Protein AF-A0A8E1URB1-F1 (afdb_monomer_lite)

Structure (mmCIF, N/CA/C/O backbone):
data_AF-A0A8E1URB1-F1
#
_entry.id   AF-A0A8E1URB1-F1
#
loop_
_atom_site.group_PDB
_atom_site.id
_atom_site.type_symbol
_atom_site.label_atom_id
_atom_site.label_alt_id
_atom_site.label_comp_id
_atom_site.label_asym_id
_atom_site.label_entity_id
_atom_site.label_seq_id
_atom_site.pdbx_PDB_ins_code
_atom_site.Cartn_x
_atom_site.Cartn_y
_atom_site.Cartn_z
_atom_site.occupancy
_atom_site.B_iso_or_equiv
_atom_site.auth_seq_id
_atom_site.auth_comp_id
_atom_site.auth_asym_id
_atom_site.auth_atom_id
_atom_site.pdbx_PDB_model_num
ATOM 1 N N . MET A 1 1 ? -10.268 -3.376 14.073 1.00 59.19 1 MET A N 1
ATOM 2 C CA . MET A 1 1 ? -10.803 -3.464 15.449 1.00 59.19 1 MET A CA 1
ATOM 3 C C . MET A 1 1 ? -12.271 -3.082 15.397 1.00 59.19 1 MET A C 1
ATOM 5 O O . MET A 1 1 ? -12.576 -1.904 15.247 1.00 59.19 1 MET A O 1
ATOM 9 N N . PHE A 1 2 ? -13.154 -4.082 15.366 1.00 62.75 2 PHE A N 1
ATOM 10 C CA . PHE A 1 2 ? -14.606 -3.867 15.362 1.00 62.75 2 PHE A CA 1
ATOM 11 C C . PHE A 1 2 ? -15.066 -3.374 16.732 1.00 62.75 2 PHE A C 1
ATOM 13 O O . PHE A 1 2 ? -14.560 -3.862 17.745 1.00 62.75 2 PHE A O 1
ATOM 20 N N . HIS A 1 3 ? -16.012 -2.434 16.748 1.00 66.88 3 HIS A N 1
ATOM 21 C CA . HIS A 1 3 ? -16.653 -1.979 17.981 1.00 66.88 3 HIS A CA 1
ATOM 22 C C . HIS A 1 3 ? -17.290 -3.187 18.694 1.00 66.88 3 HIS A C 1
ATOM 24 O O . HIS A 1 3 ? -17.869 -4.053 18.038 1.00 66.88 3 HIS A O 1
ATOM 30 N N . ASP A 1 4 ? -17.107 -3.284 20.011 1.00 74.50 4 ASP A N 1
ATOM 31 C CA . ASP A 1 4 ? -17.634 -4.353 20.880 1.00 74.50 4 ASP A CA 1
ATOM 32 C C . ASP A 1 4 ? -17.184 -5.798 20.576 1.00 74.50 4 ASP A C 1
ATOM 34 O O . ASP A 1 4 ? -17.773 -6.761 21.069 1.00 74.50 4 ASP A O 1
ATOM 38 N N . CYS A 1 5 ? -16.105 -5.997 19.812 1.00 84.12 5 CYS A N 1
ATOM 39 C CA . CYS A 1 5 ? -15.518 -7.328 19.640 1.00 84.12 5 CYS A CA 1
ATOM 40 C C . CYS A 1 5 ? -14.566 -7.672 20.798 1.00 84.12 5 CYS A C 1
ATOM 42 O O . CYS A 1 5 ? -13.477 -7.111 20.887 1.00 84.12 5 CYS A O 1
ATOM 44 N N . SER A 1 6 ? -14.925 -8.660 21.623 1.00 85.62 6 SER A N 1
ATOM 45 C CA . SER A 1 6 ? -14.079 -9.176 22.716 1.00 85.62 6 SER A CA 1
ATOM 46 C C . SER A 1 6 ? -13.176 -10.355 22.325 1.00 85.62 6 SER A C 1
ATOM 48 O O . SER A 1 6 ? -12.324 -10.764 23.112 1.00 85.62 6 SER A O 1
ATOM 50 N N . ASN A 1 7 ? -13.343 -10.913 21.121 1.00 90.62 7 ASN A N 1
ATOM 51 C CA . ASN A 1 7 ? -12.526 -12.030 20.643 1.00 90.62 7 ASN A CA 1
ATOM 52 C C . ASN A 1 7 ? -11.086 -11.593 20.348 1.00 90.62 7 ASN A C 1
ATOM 54 O O . ASN A 1 7 ? -10.858 -10.494 19.838 1.00 90.62 7 ASN A O 1
ATOM 58 N N . GLU A 1 8 ? -10.130 -12.496 20.581 1.00 90.75 8 GLU A N 1
ATOM 59 C CA . GLU A 1 8 ? -8.719 -12.250 20.288 1.00 90.75 8 GLU A CA 1
ATOM 60 C C . GLU A 1 8 ? -8.501 -11.950 18.797 1.00 90.75 8 GLU A C 1
ATOM 62 O O . GLU A 1 8 ? -9.087 -12.576 17.906 1.00 90.75 8 GLU A O 1
ATOM 67 N N . SER A 1 9 ? -7.653 -10.956 18.534 1.00 92.06 9 SER A N 1
ATOM 68 C CA . SER A 1 9 ? -7.245 -10.622 17.173 1.00 92.06 9 SER A CA 1
ATOM 69 C C . SER A 1 9 ? -6.244 -11.642 16.634 1.00 92.06 9 SER A C 1
ATOM 71 O O . SER A 1 9 ? -5.325 -12.073 17.329 1.00 92.06 9 SER A O 1
ATOM 73 N N . ILE A 1 10 ? -6.411 -12.003 15.367 1.00 92.75 10 ILE A N 1
ATOM 74 C CA . ILE A 1 10 ? -5.494 -12.872 14.637 1.00 92.75 10 ILE A CA 1
ATOM 75 C C . ILE A 1 10 ? -4.495 -12.035 13.835 1.00 92.75 10 ILE A C 1
ATOM 77 O O . ILE A 1 10 ? -4.612 -10.813 13.736 1.00 92.75 10 ILE A O 1
ATOM 81 N N . GLY A 1 11 ? -3.509 -12.700 13.236 1.00 92.00 11 GLY A N 1
ATOM 82 C CA . GLY A 1 11 ? -2.678 -12.093 12.204 1.00 92.00 11 GLY A CA 1
ATOM 83 C C . GLY A 1 11 ? -3.443 -11.973 10.885 1.00 92.00 11 GLY A C 1
ATOM 84 O O . GLY A 1 11 ? -3.343 -12.867 10.051 1.00 92.00 11 GLY A O 1
ATOM 85 N N . SER A 1 12 ? -4.189 -10.883 10.716 1.00 92.19 12 SER A N 1
ATOM 86 C CA . SER A 1 12 ? -4.917 -10.557 9.487 1.00 92.19 12 SER A CA 1
ATOM 87 C C . SER A 1 12 ? -3.960 -10.089 8.396 1.00 92.19 12 SER A C 1
ATOM 89 O O . SER A 1 12 ? -3.155 -9.184 8.627 1.00 92.19 12 SER A O 1
ATOM 91 N N . HIS A 1 13 ? -4.072 -10.660 7.199 1.00 93.56 13 HIS A N 1
ATOM 92 C CA . HIS A 1 13 ? -3.302 -10.240 6.029 1.00 93.56 13 HIS A CA 1
ATOM 93 C C . HIS A 1 13 ? -3.995 -9.089 5.308 1.00 93.56 13 HIS A C 1
ATOM 95 O O . HIS A 1 13 ? -5.179 -9.178 5.003 1.00 93.56 13 HIS A O 1
ATOM 101 N N . VAL A 1 14 ? -3.262 -8.024 4.974 1.00 96.19 14 VAL A N 1
ATOM 102 C CA . VAL A 1 14 ? -3.811 -6.935 4.150 1.00 96.19 14 VAL A CA 1
ATOM 103 C C . VAL A 1 14 ? -4.143 -7.416 2.739 1.00 96.19 14 VAL A C 1
ATOM 105 O O . VAL A 1 14 ? -5.267 -7.235 2.273 1.00 96.19 14 VAL A O 1
ATOM 108 N N . PHE A 1 15 ? -3.195 -8.083 2.085 1.00 97.06 15 PHE A N 1
ATOM 109 C CA . PHE A 1 15 ? -3.414 -8.702 0.783 1.00 97.06 15 PHE A CA 1
ATOM 110 C C . PHE A 1 15 ? -3.752 -10.181 0.916 1.00 97.06 15 PHE A C 1
ATOM 112 O O . PHE A 1 15 ? -3.135 -10.897 1.704 1.00 97.06 15 PHE A O 1
ATOM 119 N N . SER A 1 16 ? -4.677 -10.653 0.077 1.00 95.00 16 SER A N 1
ATOM 120 C CA . SER A 1 16 ? -5.036 -12.068 0.016 1.00 95.00 16 SER A CA 1
ATOM 121 C C . SER A 1 16 ? -3.796 -12.940 -0.190 1.00 95.00 16 SER A C 1
ATOM 123 O O . SER A 1 16 ? -3.066 -12.812 -1.180 1.00 95.00 16 SER A O 1
ATOM 125 N N . ARG A 1 17 ? -3.576 -13.889 0.723 1.00 94.12 17 ARG A N 1
ATOM 126 C CA . ARG A 1 17 ? -2.459 -14.832 0.600 1.00 94.12 17 ARG A CA 1
ATOM 127 C C . ARG A 1 17 ? -2.585 -15.707 -0.637 1.00 94.12 17 ARG A C 1
ATOM 129 O O . ARG A 1 17 ? -1.577 -15.975 -1.277 1.00 94.12 17 ARG A O 1
ATOM 136 N N . SER A 1 18 ? -3.789 -16.186 -0.943 1.00 93.75 18 SER A N 1
ATOM 137 C CA . SER A 1 18 ? -4.027 -17.129 -2.038 1.00 93.75 18 SER A CA 1
ATOM 138 C C . SER A 1 18 ? -3.971 -16.458 -3.404 1.00 93.75 18 SER A C 1
ATOM 140 O O . SER A 1 18 ? -3.385 -17.039 -4.314 1.00 93.75 18 SER A O 1
ATOM 142 N N . HIS A 1 19 ? -4.543 -15.258 -3.540 1.00 95.31 19 HIS A N 1
ATOM 143 C CA . HIS A 1 19 ? -4.706 -14.609 -4.846 1.00 95.31 19 HIS A CA 1
ATOM 144 C C . HIS A 1 19 ? -3.665 -13.536 -5.164 1.00 95.31 19 HIS A C 1
ATOM 146 O O . HIS A 1 19 ? -3.527 -13.193 -6.332 1.00 95.31 19 HIS A O 1
ATOM 152 N N . ILE A 1 20 ? -2.954 -12.999 -4.165 1.00 97.12 20 ILE A N 1
ATOM 153 C CA . ILE A 1 20 ? -1.990 -11.906 -4.371 1.00 97.12 20 ILE A CA 1
ATOM 154 C C . ILE A 1 20 ? -0.583 -12.337 -3.953 1.00 97.12 20 ILE A C 1
ATOM 156 O O . ILE A 1 20 ? 0.322 -12.353 -4.779 1.00 97.12 20 ILE A O 1
ATOM 160 N N . LEU A 1 21 ? -0.383 -12.749 -2.695 1.00 97.38 21 LEU A N 1
ATOM 161 C CA . LEU A 1 21 ? 0.977 -12.996 -2.185 1.00 97.38 21 LEU A CA 1
ATOM 162 C C . LEU A 1 21 ? 1.590 -14.310 -2.685 1.00 97.38 21 LEU A C 1
ATOM 164 O O . LEU A 1 21 ? 2.763 -14.346 -3.043 1.00 97.38 21 LEU A O 1
ATOM 168 N N . LYS A 1 22 ? 0.823 -15.407 -2.701 1.00 97.19 22 LYS A N 1
ATOM 169 C CA . LYS A 1 22 ? 1.317 -16.718 -3.148 1.00 97.19 22 LYS A CA 1
ATOM 170 C C . LYS A 1 22 ? 1.746 -16.707 -4.626 1.00 97.19 22 LYS A C 1
ATOM 172 O O . LYS A 1 22 ? 2.836 -17.222 -4.876 1.00 97.19 22 LYS A O 1
ATOM 177 N N . PRO A 1 23 ? 0.980 -16.128 -5.576 1.00 96.88 23 PRO A N 1
ATOM 178 C CA . PRO A 1 23 ? 1.375 -16.067 -6.986 1.00 96.88 23 PRO A CA 1
ATOM 179 C C . PRO A 1 23 ? 2.724 -15.397 -7.257 1.00 96.88 23 PRO A C 1
ATOM 181 O O . PRO A 1 23 ? 3.393 -15.783 -8.207 1.00 96.88 23 PRO A O 1
ATOM 184 N N . ILE A 1 24 ? 3.137 -14.442 -6.420 1.00 97.69 24 ILE A N 1
ATOM 185 C CA . ILE A 1 24 ? 4.412 -13.724 -6.581 1.00 97.69 24 ILE A CA 1
ATOM 186 C C . ILE A 1 24 ? 5.529 -14.235 -5.665 1.00 97.69 24 ILE A C 1
ATOM 188 O O . ILE A 1 24 ? 6.629 -13.685 -5.633 1.00 97.69 24 ILE A O 1
ATOM 192 N N . SER A 1 25 ? 5.255 -15.265 -4.868 1.00 97.94 25 SER A N 1
ATOM 193 C CA . SER A 1 25 ? 6.232 -15.818 -3.933 1.00 97.94 25 SER A CA 1
ATOM 194 C C . SER A 1 25 ? 7.132 -16.855 -4.598 1.00 97.94 25 SER A C 1
ATOM 196 O O . SER A 1 25 ? 6.683 -17.634 -5.438 1.00 97.94 25 SER A O 1
ATOM 198 N N . LYS A 1 26 ? 8.389 -16.926 -4.155 1.00 97.94 26 LYS A N 1
ATOM 199 C CA . LYS A 1 26 ? 9.293 -18.046 -4.450 1.00 97.94 26 LYS A CA 1
ATOM 200 C C . LYS A 1 26 ? 9.496 -18.836 -3.168 1.00 97.94 26 LYS A C 1
ATOM 202 O O . LYS A 1 26 ? 9.811 -18.252 -2.133 1.00 97.94 26 LYS A O 1
ATOM 207 N N . ASP A 1 27 ? 9.230 -20.138 -3.209 1.00 97.25 27 ASP A N 1
ATOM 208 C CA . ASP A 1 27 ? 9.280 -21.016 -2.032 1.00 97.25 27 ASP A CA 1
ATOM 209 C C . ASP A 1 27 ? 8.440 -20.496 -0.848 1.00 97.25 27 ASP A C 1
ATOM 211 O O . ASP A 1 27 ? 8.812 -20.640 0.313 1.00 97.25 27 ASP A O 1
ATOM 215 N N . LEU A 1 28 ? 7.295 -19.861 -1.145 1.00 97.69 28 LEU A N 1
ATOM 216 C CA . LEU A 1 28 ? 6.412 -19.198 -0.172 1.00 97.69 28 LEU A CA 1
ATOM 217 C C . LEU A 1 28 ? 7.065 -18.033 0.593 1.00 97.69 28 LEU A C 1
ATOM 219 O O . LEU A 1 28 ? 6.607 -17.688 1.686 1.00 97.69 28 LEU A O 1
ATOM 223 N N . ASN A 1 29 ? 8.083 -17.395 0.014 1.00 98.19 29 ASN A N 1
ATOM 224 C CA . ASN A 1 29 ? 8.726 -16.195 0.544 1.00 98.19 29 ASN A CA 1
ATOM 225 C C . ASN A 1 29 ? 8.637 -15.016 -0.437 1.00 98.19 29 ASN A C 1
ATOM 227 O O . ASN A 1 29 ? 8.592 -15.204 -1.656 1.00 98.19 29 ASN A O 1
ATOM 231 N N . ILE A 1 30 ? 8.630 -13.801 0.115 1.00 98.31 30 ILE A N 1
ATOM 232 C CA . ILE A 1 30 ? 8.686 -12.524 -0.613 1.00 98.31 30 ILE A CA 1
ATOM 233 C C . ILE A 1 30 ? 9.632 -11.551 0.095 1.00 98.31 30 ILE A C 1
ATOM 235 O O . ILE A 1 30 ? 9.919 -11.723 1.278 1.00 98.31 30 ILE A O 1
ATOM 239 N N . TYR A 1 31 ? 10.100 -10.518 -0.602 1.00 97.81 31 TYR A N 1
ATOM 240 C CA . TYR A 1 31 ? 10.875 -9.446 0.018 1.00 97.81 31 TYR A CA 1
ATOM 241 C C . TYR A 1 31 ? 9.943 -8.353 0.522 1.00 97.81 31 TYR A C 1
ATOM 243 O O . TYR A 1 31 ? 9.378 -7.624 -0.284 1.00 97.81 31 TYR A O 1
ATOM 251 N N . GLN A 1 32 ? 9.802 -8.210 1.837 1.00 96.62 32 GLN A N 1
ATOM 252 C CA . GLN A 1 32 ? 9.024 -7.128 2.441 1.00 96.62 32 GLN A CA 1
ATOM 253 C C . GLN A 1 32 ? 9.945 -6.027 2.964 1.00 96.62 32 GLN A C 1
ATOM 255 O O . GLN A 1 32 ? 10.952 -6.316 3.618 1.00 96.62 32 GLN A O 1
ATOM 260 N N . PHE A 1 33 ? 9.591 -4.772 2.691 1.00 94.56 33 PHE A N 1
ATOM 261 C CA . PHE A 1 33 ? 10.262 -3.617 3.269 1.00 94.56 33 PHE A CA 1
ATOM 262 C C . PHE A 1 33 ? 9.909 -3.521 4.752 1.00 94.56 33 PHE A C 1
ATOM 264 O O . PHE A 1 33 ? 8.742 -3.429 5.121 1.00 94.56 33 PHE A O 1
ATOM 271 N N . ASN A 1 34 ? 10.919 -3.628 5.610 1.00 86.25 34 ASN A N 1
ATOM 272 C CA . ASN A 1 34 ? 10.749 -3.683 7.055 1.00 86.25 34 ASN A CA 1
ATOM 273 C C . ASN A 1 34 ? 11.896 -2.954 7.755 1.00 86.25 34 ASN A C 1
ATOM 275 O O . ASN A 1 34 ? 13.003 -2.832 7.222 1.00 86.25 34 ASN A O 1
ATOM 279 N N . GLN A 1 35 ? 11.653 -2.559 9.004 1.00 76.56 35 GLN A N 1
ATOM 280 C CA . GLN A 1 35 ? 12.725 -2.161 9.907 1.00 76.56 35 GLN A CA 1
ATOM 281 C C . GLN A 1 35 ? 13.627 -3.361 10.228 1.00 76.56 35 GLN A C 1
ATOM 283 O O . GLN A 1 35 ? 13.155 -4.473 10.490 1.00 76.56 35 GLN A O 1
ATOM 288 N N . ARG A 1 36 ? 14.942 -3.142 10.241 1.00 68.75 36 ARG A N 1
ATOM 289 C CA . ARG A 1 36 ? 15.914 -4.119 10.732 1.00 68.75 36 ARG A CA 1
ATOM 290 C C . ARG A 1 36 ? 15.739 -4.301 12.243 1.00 68.75 36 ARG A C 1
ATOM 292 O O . ARG A 1 36 ? 15.522 -3.318 12.951 1.00 68.75 36 ARG A O 1
ATOM 299 N N . PRO A 1 37 ? 15.881 -5.532 12.773 1.00 58.19 37 PRO A N 1
ATOM 300 C CA . PRO A 1 37 ? 15.846 -5.749 14.213 1.00 58.19 37 PRO A CA 1
ATOM 301 C C . PRO A 1 37 ? 16.905 -4.903 14.927 1.00 58.19 37 PRO A C 1
ATOM 303 O O . PRO A 1 37 ? 18.062 -4.868 14.503 1.00 58.19 37 PRO A O 1
ATOM 306 N N . LEU A 1 38 ? 16.518 -4.280 16.046 1.00 56.12 38 LEU A N 1
ATOM 307 C CA . LEU A 1 38 ? 17.357 -3.334 16.795 1.00 56.12 38 LEU A CA 1
ATOM 308 C C . LEU A 1 38 ? 18.718 -3.920 17.222 1.00 56.12 38 LEU A C 1
ATOM 310 O O . LEU A 1 38 ? 19.692 -3.187 17.354 1.00 56.12 38 LEU A O 1
ATOM 314 N N . ILE A 1 39 ? 18.809 -5.246 17.380 1.00 49.88 39 ILE A N 1
ATOM 315 C CA . ILE A 1 39 ? 20.040 -5.965 17.751 1.00 49.88 39 ILE A CA 1
ATOM 316 C C . ILE A 1 39 ? 21.150 -5.861 16.688 1.00 49.88 39 ILE A C 1
ATOM 318 O O . ILE A 1 39 ? 22.321 -6.029 17.013 1.00 49.88 39 ILE A O 1
ATOM 322 N N . PHE A 1 40 ? 20.798 -5.553 15.435 1.00 50.88 40 PHE A N 1
ATOM 323 C CA . PHE A 1 40 ? 21.743 -5.383 14.326 1.00 50.88 40 PHE A CA 1
ATOM 324 C C . PHE A 1 40 ? 22.091 -3.910 14.048 1.00 50.88 40 PHE A C 1
ATOM 326 O O . PHE A 1 40 ? 22.784 -3.621 13.075 1.00 50.88 40 PHE A O 1
ATOM 333 N N . LEU A 1 41 ? 21.636 -2.969 14.888 1.00 54.41 41 LEU A N 1
ATOM 334 C CA . LEU A 1 41 ? 21.908 -1.529 14.740 1.00 54.41 41 LEU A CA 1
ATOM 335 C C . LEU A 1 41 ? 23.283 -1.097 15.277 1.00 54.41 41 LEU A C 1
ATOM 337 O O . LEU A 1 41 ? 23.544 0.099 15.431 1.00 54.41 41 LEU A O 1
ATOM 341 N N . SER A 1 42 ? 24.187 -2.039 15.551 1.00 47.09 42 SER A N 1
ATOM 342 C CA . SER A 1 42 ? 25.562 -1.721 15.927 1.00 47.09 42 SER A CA 1
ATOM 343 C C . SER A 1 42 ? 26.277 -1.065 14.740 1.00 47.09 42 SER A C 1
ATOM 345 O O . SER A 1 42 ? 26.748 -1.746 13.834 1.00 47.09 42 SER A O 1
ATOM 347 N N . ASN A 1 43 ? 26.362 0.265 14.780 1.00 45.09 43 ASN A N 1
ATOM 348 C CA . ASN A 1 43 ? 27.090 1.151 13.868 1.00 45.09 43 ASN A CA 1
ATOM 349 C C . ASN A 1 43 ? 26.431 1.398 12.496 1.00 45.09 43 ASN A C 1
ATOM 351 O O . ASN A 1 43 ? 26.669 0.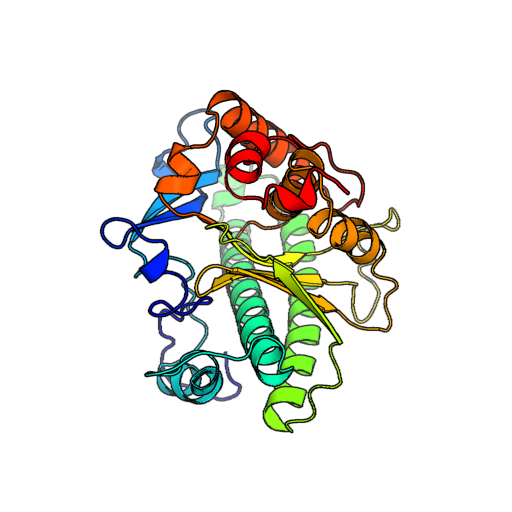690 11.529 1.00 45.09 43 ASN A O 1
ATOM 355 N N . LYS A 1 44 ? 25.698 2.516 12.387 1.00 48.59 44 LYS A N 1
ATOM 356 C CA . LYS A 1 44 ? 25.446 3.294 11.148 1.00 48.59 44 LYS A CA 1
ATOM 357 C C . LYS A 1 44 ? 24.751 2.603 9.956 1.00 48.59 44 LYS A C 1
ATOM 359 O O . LYS A 1 44 ? 24.568 3.268 8.939 1.00 48.59 44 LYS A O 1
ATOM 364 N N . HIS A 1 45 ? 24.331 1.347 10.057 1.00 53.81 45 HIS A N 1
ATOM 365 C CA . HIS A 1 45 ? 23.624 0.652 8.977 1.00 53.81 45 HIS A CA 1
ATOM 366 C C . HIS A 1 45 ? 22.149 1.067 8.849 1.00 53.81 45 HIS A C 1
ATOM 368 O O . HIS A 1 45 ? 21.534 1.543 9.806 1.00 53.81 45 HIS A O 1
ATOM 374 N N . ASP A 1 46 ? 21.605 0.918 7.638 1.00 61.81 46 ASP A N 1
ATOM 375 C CA . ASP A 1 46 ? 20.258 1.352 7.259 1.00 61.81 46 ASP A CA 1
ATOM 376 C C . ASP A 1 46 ? 19.178 0.685 8.120 1.00 61.81 46 ASP A C 1
ATOM 378 O O . ASP A 1 46 ? 19.113 -0.539 8.230 1.00 61.81 46 ASP A O 1
ATOM 382 N N . VAL A 1 47 ? 18.337 1.514 8.748 1.00 72.62 47 VAL A N 1
ATOM 383 C CA . VAL A 1 47 ? 17.282 1.083 9.683 1.00 72.62 47 VAL A CA 1
ATOM 384 C C . VAL A 1 47 ? 16.191 0.296 8.963 1.00 72.62 47 VAL A C 1
ATOM 386 O O . VAL A 1 47 ? 15.558 -0.547 9.582 1.00 72.62 47 VAL A O 1
ATOM 389 N N . PHE A 1 48 ? 16.008 0.515 7.663 1.00 82.94 48 PHE A N 1
ATOM 390 C CA . PHE A 1 48 ? 15.035 -0.187 6.837 1.00 82.94 48 PHE A CA 1
ATOM 391 C C . PHE A 1 48 ? 15.725 -0.924 5.693 1.00 82.94 48 PHE A C 1
ATOM 393 O O . PHE A 1 48 ? 16.724 -0.459 5.146 1.00 82.94 48 PHE A O 1
ATOM 400 N N . CYS A 1 49 ? 15.189 -2.084 5.327 1.00 89.31 49 CYS A N 1
ATOM 401 C CA . CYS A 1 49 ? 15.590 -2.804 4.126 1.00 89.31 49 CYS A CA 1
ATOM 402 C C . CYS A 1 49 ? 14.496 -3.773 3.675 1.00 89.31 49 CYS A C 1
ATOM 404 O O . CYS A 1 49 ? 13.597 -4.129 4.436 1.00 89.31 49 CYS A O 1
ATOM 406 N N . TYR A 1 50 ? 14.629 -4.278 2.453 1.00 93.88 50 TYR A N 1
ATOM 407 C CA . TYR A 1 50 ? 13.884 -5.457 2.033 1.00 93.88 50 TYR A CA 1
ATOM 408 C C . TYR A 1 50 ? 14.455 -6.704 2.704 1.00 93.88 50 TYR A C 1
ATOM 410 O O . TYR A 1 50 ? 15.646 -6.998 2.585 1.00 93.88 50 TYR A O 1
ATOM 418 N N . LYS A 1 51 ? 13.601 -7.443 3.407 1.00 93.31 51 LYS A N 1
ATOM 419 C CA . LYS A 1 51 ? 13.937 -8.716 4.040 1.00 93.31 51 LYS A CA 1
ATOM 420 C C . LYS A 1 51 ? 13.089 -9.823 3.431 1.00 93.31 51 LYS A C 1
ATOM 422 O O . LYS A 1 51 ? 11.882 -9.658 3.273 1.00 93.31 51 LYS A O 1
ATOM 427 N N . LEU A 1 52 ? 13.729 -10.947 3.116 1.00 96.00 52 LEU A N 1
ATOM 428 C CA . LEU A 1 52 ? 13.027 -12.146 2.680 1.00 96.00 52 LEU A CA 1
ATOM 429 C C . LEU A 1 52 ? 12.225 -12.711 3.861 1.00 96.00 52 LEU A C 1
ATOM 431 O O . LEU A 1 52 ? 12.794 -13.063 4.896 1.00 96.00 52 LEU A O 1
ATOM 435 N N . GLU A 1 53 ? 10.909 -12.766 3.705 1.00 95.00 53 GLU A N 1
ATOM 436 C CA . GLU A 1 53 ? 9.961 -13.180 4.733 1.00 95.00 53 GLU A CA 1
ATOM 437 C C . GLU A 1 53 ? 8.975 -14.212 4.171 1.00 95.00 53 GLU A C 1
ATOM 439 O O . GLU A 1 53 ? 8.511 -14.073 3.032 1.00 95.00 53 GLU A O 1
ATOM 444 N N . PRO A 1 54 ? 8.577 -15.219 4.968 1.00 97.25 54 PRO A N 1
ATOM 445 C CA . PRO A 1 54 ? 7.491 -16.110 4.595 1.00 97.25 54 PRO A CA 1
ATOM 446 C C . PRO A 1 54 ? 6.198 -15.325 4.356 1.00 97.25 54 PRO A C 1
ATOM 448 O O . PRO A 1 54 ? 5.819 -14.487 5.175 1.00 97.25 54 PRO A O 1
ATOM 451 N N . ILE A 1 55 ? 5.422 -15.666 3.322 1.00 96.81 55 ILE A N 1
ATOM 452 C CA . ILE A 1 55 ? 4.131 -14.998 3.044 1.00 96.81 55 ILE A CA 1
ATOM 453 C C . ILE A 1 55 ? 3.126 -15.129 4.200 1.00 96.81 55 ILE A C 1
ATOM 455 O O . ILE A 1 55 ? 2.172 -14.367 4.305 1.00 96.81 55 ILE A O 1
ATOM 459 N N . ARG A 1 56 ? 3.328 -16.110 5.089 1.00 95.19 56 ARG A N 1
ATOM 460 C CA . ARG A 1 56 ? 2.542 -16.278 6.320 1.00 95.19 56 ARG A CA 1
ATOM 461 C C . ARG A 1 56 ? 2.873 -15.264 7.417 1.00 95.19 56 ARG A C 1
ATOM 463 O O . ARG A 1 56 ? 2.197 -15.316 8.432 1.00 95.19 56 ARG A O 1
ATOM 470 N N . ASN A 1 57 ? 3.905 -14.441 7.226 1.00 94.00 57 ASN A N 1
ATOM 471 C CA . ASN A 1 57 ? 4.343 -13.356 8.109 1.00 94.00 57 ASN A CA 1
ATOM 472 C C . ASN A 1 57 ? 4.220 -11.984 7.424 1.00 94.00 57 ASN A C 1
ATOM 474 O O . ASN A 1 57 ? 4.168 -10.962 8.102 1.00 94.00 57 ASN A O 1
ATOM 478 N N . ALA A 1 58 ? 4.182 -11.964 6.089 1.00 93.81 58 ALA A N 1
ATOM 479 C CA . ALA A 1 58 ? 4.132 -10.735 5.320 1.00 93.81 58 ALA A CA 1
ATOM 480 C C . ALA A 1 58 ? 2.740 -10.088 5.308 1.00 93.81 58 ALA A C 1
ATOM 482 O O . ALA A 1 58 ? 1.732 -10.789 5.293 1.00 93.81 58 ALA A O 1
ATOM 483 N N . PHE A 1 59 ? 2.683 -8.755 5.263 1.00 92.81 59 PHE A N 1
ATOM 484 C CA . PHE A 1 59 ? 1.440 -7.965 5.261 1.00 92.81 59 PHE A CA 1
ATOM 485 C C . PHE A 1 59 ? 0.480 -8.233 6.441 1.00 92.81 59 PHE A C 1
ATOM 487 O O . PHE A 1 59 ? -0.728 -8.032 6.309 1.00 92.81 59 PHE A O 1
ATOM 494 N N . ILE A 1 60 ? 0.989 -8.668 7.598 1.00 94.12 60 ILE A N 1
ATOM 495 C CA . ILE A 1 60 ? 0.159 -9.031 8.757 1.00 94.12 60 ILE A CA 1
ATOM 496 C C . ILE A 1 60 ? 0.027 -7.904 9.766 1.00 94.12 60 ILE A C 1
ATOM 498 O O . ILE A 1 60 ? 0.988 -7.199 10.067 1.00 94.12 60 ILE A O 1
ATOM 502 N N . PHE A 1 61 ? -1.152 -7.812 10.372 1.00 94.56 61 PHE A N 1
ATOM 503 C CA . PHE A 1 61 ? -1.388 -7.009 11.563 1.00 94.56 61 PHE A CA 1
ATOM 504 C C . PHE A 1 61 ? -2.458 -7.628 12.463 1.00 94.56 61 PHE A C 1
ATOM 506 O O . PHE A 1 61 ? -3.291 -8.416 12.020 1.00 94.56 61 PHE A O 1
ATOM 513 N N . LYS A 1 62 ? -2.450 -7.249 13.744 1.00 93.12 62 LYS A N 1
ATOM 514 C CA . LYS A 1 62 ? -3.416 -7.729 14.740 1.00 93.12 62 LYS A CA 1
ATOM 515 C C . LYS A 1 62 ? -4.624 -6.796 14.815 1.00 93.12 62 LYS A C 1
ATOM 517 O O . LYS A 1 62 ? -4.746 -5.978 15.723 1.00 93.12 62 LYS A O 1
ATOM 522 N N . GLY A 1 63 ? -5.479 -6.871 13.793 1.00 89.62 63 GLY A N 1
ATOM 523 C CA . GLY A 1 63 ? -6.595 -5.937 13.604 1.00 89.62 63 GLY A CA 1
ATOM 524 C C . GLY A 1 63 ? -7.995 -6.511 13.807 1.00 89.62 63 GLY A C 1
ATOM 525 O O . GLY A 1 63 ? -8.888 -5.778 14.252 1.00 89.62 63 GLY A O 1
ATOM 526 N N . PHE A 1 64 ? -8.202 -7.786 13.475 1.00 93.88 64 PHE A N 1
ATOM 527 C CA . PHE A 1 64 ? -9.515 -8.436 13.450 1.00 93.88 64 PHE A CA 1
ATOM 528 C C . PHE A 1 64 ? -9.449 -9.806 14.120 1.00 93.88 64 PHE A C 1
ATOM 530 O O . PHE A 1 64 ? -8.403 -10.447 14.120 1.00 93.88 64 PHE A O 1
ATOM 537 N N . CYS A 1 65 ? -10.558 -10.263 14.703 1.00 94.44 65 CYS A N 1
ATOM 538 C CA . CYS A 1 65 ? -10.693 -11.665 15.090 1.00 94.44 65 CYS A CA 1
ATOM 539 C C . CYS A 1 65 ? -11.054 -12.507 13.860 1.00 94.44 65 CYS A C 1
ATOM 541 O O . CYS A 1 65 ? -11.553 -11.972 12.869 1.00 94.44 65 CYS A O 1
ATOM 543 N N . GLN A 1 66 ? -10.868 -13.826 13.943 1.00 93.81 66 GLN A N 1
ATOM 544 C CA . GLN A 1 66 ? -11.112 -14.739 12.819 1.00 93.81 66 GLN A CA 1
ATOM 545 C C . GLN A 1 66 ? -12.494 -14.560 12.174 1.00 93.81 66 GLN A C 1
ATOM 547 O O . GLN A 1 66 ? -12.603 -14.558 10.953 1.00 93.81 66 GLN A O 1
ATOM 552 N N . LYS A 1 67 ? -13.545 -14.397 12.990 1.00 94.19 67 LYS A N 1
ATOM 553 C CA . LYS A 1 67 ? -14.917 -14.226 12.501 1.00 94.19 67 LYS A CA 1
ATOM 554 C C . LYS A 1 67 ? -15.059 -12.951 11.668 1.00 94.19 67 LYS A C 1
ATOM 556 O O . LYS A 1 67 ? -15.490 -13.021 10.526 1.00 94.19 67 LYS A O 1
ATOM 561 N N . HIS A 1 68 ? -14.675 -11.803 12.227 1.00 93.38 68 HIS A N 1
ATOM 562 C CA . HIS A 1 68 ? -14.815 -10.521 11.535 1.00 93.38 68 HIS A CA 1
ATOM 563 C C . HIS A 1 68 ? -13.928 -10.431 10.296 1.00 93.38 68 HIS A C 1
ATOM 565 O O . HIS A 1 68 ? -14.355 -9.845 9.310 1.00 93.38 68 HIS A O 1
ATOM 571 N N . ASP A 1 69 ? -12.726 -11.011 10.332 1.00 94.69 69 ASP A N 1
ATOM 572 C CA . ASP A 1 69 ? -11.851 -11.046 9.161 1.00 94.69 69 ASP A CA 1
ATOM 573 C C . ASP A 1 69 ? -12.501 -11.842 8.017 1.00 94.69 69 ASP A C 1
ATOM 575 O O . ASP A 1 69 ? -12.718 -11.311 6.927 1.00 94.69 69 ASP A O 1
ATOM 579 N N . ASN A 1 70 ? -12.932 -13.074 8.308 1.00 93.44 70 ASN A N 1
ATOM 580 C CA . ASN A 1 70 ? -13.551 -13.951 7.319 1.00 93.44 70 ASN A CA 1
ATOM 581 C C . ASN A 1 70 ? -14.853 -13.372 6.762 1.00 93.44 70 ASN A C 1
ATOM 583 O O . ASN A 1 70 ? -15.046 -13.366 5.550 1.00 93.44 70 ASN A O 1
ATOM 587 N N . ASP A 1 71 ? -15.753 -12.912 7.633 1.00 94.19 71 ASP A N 1
ATOM 588 C CA . ASP A 1 71 ? -17.090 -12.477 7.228 1.00 94.19 71 ASP A CA 1
ATOM 589 C C . ASP A 1 71 ? -17.027 -11.179 6.414 1.00 94.19 71 ASP A C 1
ATOM 591 O O . ASP A 1 71 ? -17.682 -11.067 5.376 1.00 94.19 71 ASP A O 1
ATOM 595 N N . LEU A 1 72 ? -16.211 -10.212 6.851 1.00 95.25 72 LEU A N 1
ATOM 596 C CA . LEU A 1 72 ? -16.125 -8.901 6.214 1.00 95.25 72 LEU A CA 1
ATOM 597 C C . LEU A 1 72 ? -15.452 -8.966 4.843 1.00 95.25 72 LEU A C 1
ATOM 599 O O . LEU A 1 72 ? -15.901 -8.324 3.895 1.00 95.25 72 LEU A O 1
ATOM 603 N N . PHE A 1 73 ? -14.360 -9.722 4.738 1.00 96.25 73 PHE A N 1
ATOM 604 C CA . PHE A 1 73 ? -13.509 -9.699 3.552 1.00 96.25 73 PHE A CA 1
ATOM 605 C C . PHE A 1 73 ? -13.757 -10.858 2.589 1.00 96.25 73 PHE A C 1
ATOM 607 O O . PHE A 1 73 ? -13.107 -10.934 1.547 1.00 96.25 73 PHE A O 1
ATOM 614 N N . LYS A 1 74 ? -14.745 -11.714 2.871 1.00 95.56 74 LYS A N 1
ATOM 615 C CA . LYS A 1 74 ? -15.110 -12.874 2.047 1.00 95.56 74 LYS A CA 1
ATOM 616 C C . LYS A 1 74 ? -15.203 -12.574 0.549 1.00 95.56 74 LYS A C 1
ATOM 618 O O . LYS A 1 74 ? -14.808 -13.400 -0.266 1.00 95.56 74 LYS A O 1
ATOM 623 N N . SER A 1 75 ? -15.734 -11.408 0.168 1.00 96.12 75 SER A N 1
ATOM 624 C CA . SER A 1 75 ? -15.910 -11.044 -1.246 1.00 96.12 75 SER A CA 1
ATOM 625 C C . SER A 1 75 ? -14.617 -10.637 -1.955 1.00 96.12 75 SER A C 1
ATOM 627 O O . SER A 1 75 ? -14.575 -10.692 -3.179 1.00 96.12 75 SER A O 1
ATOM 629 N N . ILE A 1 76 ? -13.580 -10.229 -1.216 1.00 96.69 76 ILE A N 1
ATOM 630 C CA . ILE A 1 76 ? -12.245 -9.926 -1.762 1.00 96.69 76 ILE A CA 1
ATOM 631 C C . ILE A 1 76 ? -11.227 -11.047 -1.496 1.00 96.69 76 ILE A C 1
ATOM 633 O O . ILE A 1 76 ? -10.080 -10.966 -1.933 1.00 96.69 76 ILE A O 1
ATOM 637 N N . GLU A 1 77 ? -11.653 -12.113 -0.817 1.00 95.00 77 GLU A N 1
ATOM 638 C CA . GLU A 1 77 ? -10.890 -13.342 -0.588 1.00 95.00 77 GLU A CA 1
ATOM 639 C C . GLU A 1 77 ? -11.727 -14.584 -0.922 1.00 95.00 77 GLU A C 1
ATOM 641 O O . GLU A 1 77 ? -11.958 -15.445 -0.067 1.00 95.00 77 GLU A O 1
ATOM 646 N N . PRO A 1 78 ? -12.234 -14.686 -2.162 1.00 93.75 78 PRO A N 1
ATOM 647 C CA . PRO A 1 78 ? -13.085 -15.800 -2.530 1.00 93.75 78 PRO A CA 1
ATOM 648 C C . PRO A 1 78 ? -12.288 -17.109 -2.493 1.00 93.75 78 PRO A C 1
ATOM 650 O O . PRO A 1 78 ? -11.133 -17.156 -2.889 1.00 93.75 78 PRO A O 1
ATOM 653 N N . HIS A 1 79 ? -12.904 -18.216 -2.074 1.00 90.12 79 HIS A N 1
ATOM 654 C CA . HIS A 1 79 ? -12.232 -19.521 -2.153 1.00 90.12 79 HIS A CA 1
ATOM 655 C C . HIS A 1 79 ? -11.933 -19.941 -3.600 1.00 90.12 79 HIS A C 1
ATOM 657 O O . HIS A 1 79 ? -10.930 -20.603 -3.847 1.00 90.12 79 HIS A O 1
ATOM 663 N N . ASN A 1 80 ? -12.805 -19.555 -4.537 1.00 88.31 80 ASN A N 1
ATOM 664 C CA . ASN A 1 80 ? -12.710 -19.850 -5.963 1.00 88.31 80 ASN A CA 1
ATOM 665 C C . ASN A 1 80 ? -13.115 -18.618 -6.780 1.00 88.31 80 ASN A C 1
ATOM 667 O O . ASN A 1 80 ? -14.010 -17.878 -6.376 1.00 88.31 80 ASN A O 1
ATOM 671 N N . GLY A 1 81 ? -12.531 -18.459 -7.968 1.00 91.19 81 GLY A N 1
ATOM 672 C CA . GLY A 1 81 ? -12.848 -17.365 -8.887 1.00 91.19 81 GLY A CA 1
ATOM 673 C C . GLY A 1 81 ? -11.926 -16.158 -8.731 1.00 91.19 81 GLY A C 1
ATOM 674 O O . GLY A 1 81 ? -10.817 -16.271 -8.208 1.00 91.19 81 GLY A O 1
ATOM 675 N N . PHE A 1 82 ? -12.386 -15.016 -9.237 1.00 94.44 82 PHE A N 1
ATOM 676 C CA . PHE A 1 82 ? -11.657 -13.752 -9.242 1.00 94.44 82 PHE A CA 1
ATOM 677 C C . PHE A 1 82 ? -12.498 -12.640 -8.606 1.00 94.44 82 PHE A C 1
ATOM 679 O O . PHE A 1 82 ? -13.725 -12.701 -8.571 1.00 94.44 82 PHE A O 1
ATOM 686 N N . VAL A 1 83 ? -11.812 -11.623 -8.101 1.00 96.88 83 VAL A N 1
ATOM 687 C CA . VAL A 1 83 ? -12.381 -10.399 -7.548 1.00 96.88 83 VAL A CA 1
ATOM 688 C C . VAL A 1 83 ? -12.427 -9.368 -8.665 1.00 96.88 83 VAL A C 1
ATOM 690 O O . VAL A 1 83 ? -11.412 -9.102 -9.310 1.00 96.88 83 VAL A O 1
ATOM 693 N N . ASP A 1 84 ? -13.594 -8.771 -8.883 1.00 97.00 84 ASP A N 1
ATOM 694 C CA . ASP A 1 84 ? -13.705 -7.594 -9.737 1.00 97.00 84 ASP A CA 1
ATOM 695 C C . ASP A 1 84 ? -13.264 -6.358 -8.939 1.00 97.00 84 ASP A C 1
ATOM 697 O O . ASP A 1 84 ? -13.983 -5.847 -8.073 1.00 97.00 84 ASP A O 1
ATOM 701 N N . TRP A 1 85 ? -12.041 -5.902 -9.210 1.00 97.81 85 TRP A N 1
ATOM 702 C CA . TRP A 1 85 ? -11.440 -4.731 -8.571 1.00 97.81 85 TRP A CA 1
ATOM 703 C C . TRP A 1 85 ? -11.945 -3.398 -9.129 1.00 97.81 85 TRP A C 1
ATOM 705 O O . TRP A 1 85 ? -11.638 -2.358 -8.546 1.00 97.81 85 TRP A O 1
ATOM 715 N N . SER A 1 86 ? -12.744 -3.402 -10.202 1.00 97.12 86 SER A N 1
ATOM 716 C CA . SER A 1 86 ? -13.457 -2.204 -10.662 1.00 97.12 86 SER A CA 1
ATOM 717 C C . SER A 1 86 ? -14.684 -1.892 -9.791 1.00 97.12 86 SER A C 1
ATOM 719 O O . SER A 1 86 ? -15.134 -0.746 -9.743 1.00 97.12 86 SER A O 1
ATOM 721 N N . GLN A 1 87 ? -15.188 -2.881 -9.037 1.00 97.75 87 GLN A N 1
ATOM 722 C CA . GLN A 1 87 ? -16.306 -2.694 -8.114 1.00 97.75 87 GLN A CA 1
ATOM 723 C C . GLN A 1 87 ? -15.895 -1.881 -6.892 1.00 97.75 87 GLN A C 1
ATOM 725 O O . GLN A 1 87 ? -14.954 -2.229 -6.171 1.00 97.75 87 GLN A O 1
ATOM 730 N N . LYS A 1 88 ? -16.699 -0.863 -6.574 1.00 97.12 88 LYS A N 1
ATOM 731 C CA . LYS A 1 88 ? -16.498 -0.031 -5.383 1.00 97.12 88 LYS A CA 1
ATOM 732 C C . LYS A 1 88 ? -16.437 -0.853 -4.098 1.00 97.12 88 LYS A C 1
ATOM 734 O O . LYS A 1 88 ? -15.568 -0.602 -3.275 1.00 97.12 88 LYS A O 1
ATOM 739 N N . LYS A 1 89 ? -17.292 -1.871 -3.936 1.00 98.06 89 LYS A N 1
ATOM 740 C CA . LYS A 1 89 ? -17.287 -2.735 -2.740 1.00 98.06 89 LYS A CA 1
ATOM 741 C C . LYS A 1 89 ? -15.911 -3.364 -2.493 1.00 98.06 89 LYS A C 1
ATOM 743 O O . LYS A 1 89 ? -15.415 -3.310 -1.370 1.00 98.06 89 LYS A O 1
ATOM 748 N N . SER A 1 90 ? -15.263 -3.891 -3.534 1.00 98.31 90 SER A N 1
ATOM 749 C CA . SER A 1 90 ? -13.918 -4.477 -3.441 1.00 98.31 90 SER A CA 1
ATOM 750 C C . SER A 1 90 ? -12.872 -3.437 -3.024 1.00 98.31 90 SER A C 1
ATOM 752 O O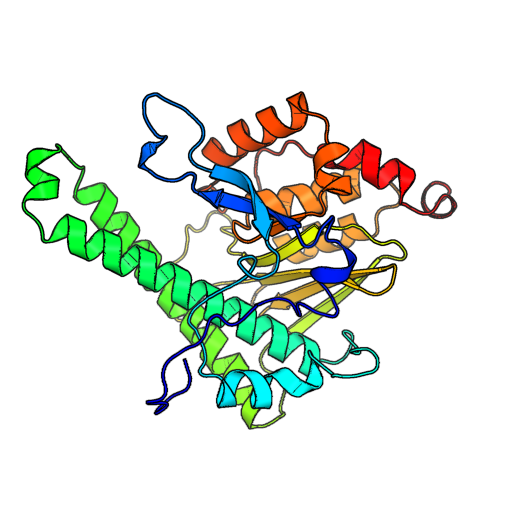 . SER A 1 90 ? -12.053 -3.688 -2.140 1.00 98.31 90 SER A O 1
ATOM 754 N N . GLN A 1 91 ? -12.938 -2.247 -3.624 1.00 98.56 91 GLN A N 1
ATOM 755 C CA . GLN A 1 91 ? -12.022 -1.135 -3.357 1.00 98.56 91 GLN A CA 1
ATOM 756 C C . GLN A 1 91 ? -12.174 -0.607 -1.921 1.00 98.56 91 GLN A C 1
ATOM 758 O O . GLN A 1 91 ? -11.182 -0.419 -1.219 1.00 98.56 91 GLN A O 1
ATOM 763 N N . TYR A 1 92 ? -13.414 -0.448 -1.452 1.00 98.50 92 TYR A N 1
ATOM 764 C CA . TYR A 1 92 ? -13.741 -0.047 -0.084 1.00 98.50 92 TYR A CA 1
ATOM 765 C C . TYR A 1 92 ? -13.228 -1.044 0.951 1.00 98.50 92 TYR A C 1
ATOM 767 O O . TYR A 1 92 ? -12.625 -0.637 1.941 1.00 98.50 92 TYR A O 1
ATOM 775 N N . LEU A 1 93 ? -13.448 -2.343 0.729 1.00 98.38 93 LEU A N 1
ATOM 776 C CA . LEU A 1 93 ? -13.002 -3.384 1.653 1.00 98.38 93 LEU A CA 1
ATOM 777 C C . LEU A 1 93 ? -11.475 -3.410 1.769 1.00 98.38 93 LEU A C 1
ATOM 779 O O . LEU A 1 93 ? -10.950 -3.424 2.884 1.00 98.38 93 LEU A O 1
ATOM 783 N N . LEU A 1 94 ? -10.7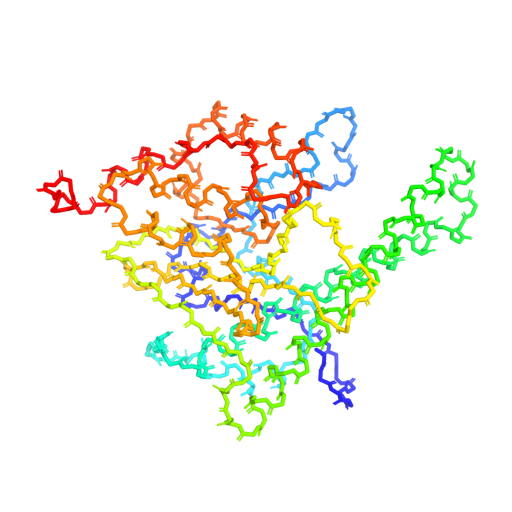54 -3.347 0.647 1.00 98.44 94 LEU A N 1
ATOM 784 C CA . LEU A 1 94 ? -9.294 -3.315 0.684 1.00 98.44 94 LEU A CA 1
ATOM 785 C C . LEU A 1 94 ? -8.777 -2.037 1.362 1.00 98.44 94 LEU A C 1
ATOM 787 O O . LEU A 1 94 ? -7.960 -2.129 2.275 1.00 98.44 94 LEU A O 1
ATOM 791 N N . SER A 1 95 ? -9.323 -0.866 1.020 1.00 98.38 95 SER A N 1
ATOM 792 C CA . SER A 1 95 ? -8.969 0.403 1.670 1.00 98.38 95 SER A CA 1
ATOM 793 C C . SER A 1 95 ? -9.274 0.426 3.167 1.00 98.38 95 SER A C 1
ATOM 795 O O . SER A 1 95 ? -8.479 0.944 3.950 1.00 98.38 95 SER A O 1
ATOM 797 N N . TYR A 1 96 ? -10.389 -0.167 3.602 1.00 98.06 96 TYR A N 1
ATOM 798 C CA . TYR A 1 96 ? -10.708 -0.309 5.025 1.00 98.06 96 TYR A CA 1
ATOM 799 C C . TYR A 1 96 ? -9.651 -1.134 5.750 1.00 98.06 96 TYR A C 1
ATOM 801 O O . TYR A 1 96 ? -9.205 -0.767 6.843 1.00 98.06 96 TYR A O 1
ATOM 809 N N . ARG A 1 97 ? -9.190 -2.214 5.115 1.00 96.94 97 ARG A N 1
ATOM 810 C CA . ARG A 1 97 ? -8.114 -3.042 5.645 1.00 96.94 97 ARG A CA 1
ATOM 811 C C . ARG A 1 97 ? -6.782 -2.285 5.699 1.00 96.94 97 ARG A C 1
ATOM 813 O O . ARG A 1 97 ? -6.113 -2.354 6.730 1.00 96.94 97 ARG A O 1
ATOM 820 N N . THR A 1 98 ? -6.444 -1.509 4.664 1.00 97.69 98 THR A N 1
ATOM 821 C CA . THR A 1 98 ? -5.272 -0.611 4.634 1.00 97.69 98 THR A CA 1
ATOM 822 C C . THR A 1 98 ? -5.290 0.371 5.808 1.00 97.69 98 THR A C 1
ATOM 824 O O . THR A 1 98 ? -4.324 0.435 6.568 1.00 97.69 98 THR A O 1
ATOM 827 N N . ILE A 1 99 ? -6.404 1.083 6.011 1.00 97.88 99 ILE A N 1
ATOM 828 C CA . ILE A 1 99 ? -6.555 2.067 7.093 1.00 97.88 99 ILE A CA 1
ATOM 829 C C . ILE A 1 99 ? -6.473 1.402 8.469 1.00 97.88 99 ILE A C 1
ATOM 831 O O . ILE A 1 99 ? -5.782 1.892 9.360 1.00 97.88 99 ILE A O 1
ATOM 835 N N . CYS A 1 100 ? -7.137 0.260 8.659 1.00 96.88 100 CYS A N 1
ATOM 836 C CA . CYS A 1 100 ? -7.083 -0.471 9.924 1.00 96.88 100 CYS A CA 1
ATOM 837 C C . CYS A 1 100 ? -5.665 -0.957 10.259 1.00 96.88 100 CYS A C 1
ATOM 839 O O . CYS A 1 100 ? -5.280 -0.937 11.432 1.00 96.88 100 CYS A O 1
ATOM 841 N N . ARG A 1 101 ? -4.885 -1.368 9.251 1.00 95.94 101 ARG A N 1
ATOM 842 C CA . ARG A 1 101 ? -3.476 -1.739 9.425 1.00 95.94 101 ARG A CA 1
ATOM 843 C C . ARG A 1 101 ? -2.634 -0.542 9.842 1.00 95.94 101 ARG A C 1
ATOM 845 O O . ARG A 1 101 ? -1.840 -0.672 10.770 1.00 95.94 101 ARG A O 1
ATOM 852 N N . GLU A 1 102 ? -2.829 0.611 9.210 1.00 96.06 102 GLU A N 1
ATOM 853 C CA . GLU A 1 102 ? -2.087 1.824 9.564 1.00 96.06 102 GLU A CA 1
ATOM 854 C C . GLU A 1 102 ? -2.411 2.305 10.985 1.00 96.06 102 GLU A C 1
ATOM 856 O O . GLU A 1 102 ? -1.509 2.604 11.762 1.00 96.06 102 GLU A O 1
ATOM 861 N N . ILE A 1 103 ? -3.688 2.281 11.384 1.00 95.88 103 ILE A N 1
ATOM 862 C CA . ILE A 1 103 ? -4.095 2.595 12.764 1.00 95.88 103 ILE A CA 1
ATOM 863 C C . ILE A 1 103 ? -3.397 1.663 13.761 1.00 95.88 103 ILE A C 1
ATOM 865 O O . ILE A 1 103 ? -2.928 2.113 14.807 1.00 95.88 103 ILE A O 1
ATOM 869 N N . TYR A 1 104 ? -3.317 0.363 13.453 1.00 94.81 104 TYR A N 1
ATOM 870 C CA . TYR A 1 104 ? -2.592 -0.593 14.288 1.00 94.81 104 TYR A CA 1
ATOM 871 C C . TYR A 1 104 ? -1.102 -0.239 14.390 1.00 94.81 104 TYR A C 1
ATOM 873 O O . TYR A 1 104 ? -0.580 -0.172 15.502 1.00 94.81 104 TYR A O 1
ATOM 881 N N . ALA A 1 105 ? -0.437 0.033 13.262 1.00 92.62 105 ALA A N 1
ATOM 882 C CA . ALA A 1 105 ? 0.976 0.409 13.236 1.00 92.62 105 ALA A CA 1
ATOM 883 C C . ALA A 1 105 ? 1.242 1.676 14.069 1.00 92.62 105 ALA A C 1
ATOM 885 O O . ALA A 1 105 ? 2.099 1.656 14.954 1.00 92.62 105 ALA A O 1
ATOM 886 N N . ASN A 1 106 ? 0.433 2.725 13.892 1.00 92.06 106 ASN A N 1
ATOM 887 C CA . ASN A 1 106 ? 0.549 3.962 14.667 1.00 92.06 106 ASN A CA 1
ATOM 888 C C . ASN A 1 106 ? 0.344 3.733 16.166 1.00 92.06 106 ASN A C 1
ATOM 890 O O . ASN A 1 106 ? 1.091 4.277 16.973 1.00 92.06 106 ASN A O 1
ATOM 894 N N . ASN A 1 107 ? -0.618 2.896 16.564 1.00 92.69 107 ASN A N 1
ATOM 895 C CA . ASN A 1 107 ? -0.821 2.571 17.978 1.00 92.69 107 ASN A CA 1
ATOM 896 C C . ASN A 1 107 ? 0.371 1.821 18.586 1.00 92.69 107 ASN A C 1
ATOM 898 O O . ASN A 1 107 ? 0.724 2.081 19.735 1.00 92.69 107 ASN A O 1
ATOM 902 N N . VAL A 1 108 ? 1.016 0.924 17.832 1.00 91.38 108 VAL A N 1
ATOM 903 C CA . VAL A 1 108 ? 2.246 0.258 18.288 1.00 91.38 108 VAL A CA 1
ATOM 904 C C . VAL A 1 108 ? 3.347 1.291 18.534 1.00 91.38 108 VAL A C 1
ATOM 906 O O . VAL A 1 108 ? 3.950 1.280 19.605 1.00 91.38 108 VAL A O 1
ATOM 909 N N . VAL A 1 109 ? 3.572 2.214 17.594 1.00 89.31 109 VAL A N 1
ATOM 910 C CA . VAL A 1 109 ? 4.606 3.255 17.732 1.00 89.31 109 VAL A CA 1
ATOM 911 C C . VAL A 1 109 ? 4.293 4.210 18.888 1.00 89.31 109 VAL A C 1
ATOM 913 O O . VAL A 1 109 ? 5.169 4.471 19.711 1.00 89.31 109 VAL A O 1
ATOM 916 N N . ILE A 1 110 ? 3.045 4.673 19.014 1.00 90.19 110 ILE A N 1
ATOM 917 C CA . ILE A 1 110 ? 2.591 5.524 20.126 1.00 90.19 110 ILE A CA 1
ATOM 918 C C . ILE A 1 110 ? 2.864 4.847 21.474 1.00 90.19 110 ILE A C 1
ATOM 920 O O . ILE A 1 110 ? 3.427 5.479 22.365 1.00 90.19 110 ILE A O 1
ATOM 924 N N . ASN A 1 111 ? 2.526 3.562 21.618 1.00 89.75 111 ASN A N 1
ATOM 925 C CA . ASN A 1 111 ? 2.752 2.819 22.860 1.00 89.75 111 ASN A CA 1
ATOM 926 C C . ASN A 1 111 ? 4.246 2.679 23.189 1.00 89.75 111 ASN A C 1
ATOM 928 O O . ASN A 1 111 ? 4.629 2.774 24.356 1.00 89.75 111 ASN A O 1
ATOM 932 N N . VAL A 1 112 ? 5.097 2.472 22.177 1.00 87.06 112 VAL A N 1
ATOM 933 C CA . VAL A 1 112 ? 6.556 2.428 22.355 1.00 87.06 112 VAL A CA 1
ATOM 934 C C . VAL A 1 112 ? 7.083 3.782 22.831 1.00 87.06 112 VAL A C 1
ATOM 936 O O . VAL A 1 112 ? 7.808 3.826 23.824 1.00 87.06 112 VAL A O 1
ATOM 939 N N . ILE A 1 113 ? 6.692 4.882 22.178 1.00 85.19 113 ILE A N 1
ATOM 940 C CA . ILE A 1 113 ? 7.122 6.236 22.561 1.00 85.19 113 ILE A CA 1
ATOM 941 C C . ILE A 1 113 ? 6.647 6.574 23.979 1.00 85.19 113 ILE A C 1
ATOM 943 O O . ILE A 1 113 ? 7.446 7.026 24.793 1.00 85.19 113 ILE A O 1
ATOM 947 N N . ASP A 1 114 ? 5.382 6.306 24.308 1.00 85.31 114 ASP A N 1
ATOM 948 C CA . ASP A 1 114 ? 4.817 6.556 25.639 1.00 85.31 114 ASP A CA 1
ATOM 949 C C . ASP A 1 114 ? 5.544 5.755 26.736 1.00 85.31 114 ASP A C 1
ATOM 951 O O . ASP A 1 114 ? 5.868 6.293 27.797 1.00 85.31 114 ASP A O 1
ATOM 955 N N . THR A 1 115 ? 5.889 4.493 26.456 1.00 84.31 115 THR A N 1
ATOM 956 C CA . THR A 1 115 ? 6.672 3.650 27.376 1.00 84.31 115 THR A CA 1
ATOM 957 C C . THR A 1 115 ? 8.069 4.227 27.612 1.00 84.31 115 THR A C 1
ATOM 959 O O . THR A 1 115 ? 8.501 4.335 28.759 1.00 84.31 115 THR A O 1
ATOM 962 N N . ILE A 1 116 ? 8.766 4.641 26.547 1.00 82.00 116 ILE A N 1
ATOM 963 C CA . ILE A 1 116 ? 10.108 5.239 26.641 1.00 82.00 116 ILE A CA 1
ATOM 964 C C . ILE A 1 116 ? 10.067 6.560 27.420 1.00 82.00 116 ILE A C 1
ATOM 966 O O . ILE A 1 116 ? 10.947 6.803 28.244 1.00 82.00 116 ILE A O 1
ATOM 970 N N . SER A 1 117 ? 9.053 7.396 27.181 1.00 78.00 117 SER A N 1
ATOM 971 C CA . SER A 1 117 ? 8.898 8.705 27.828 1.00 78.00 117 SER A CA 1
ATOM 972 C C . SER A 1 117 ? 8.581 8.607 29.324 1.00 78.00 117 SER A C 1
ATOM 974 O O . SER A 1 117 ? 8.990 9.477 30.093 1.00 78.00 117 SER A O 1
ATOM 976 N N . LYS A 1 118 ? 7.866 7.558 29.753 1.00 77.19 118 LYS A N 1
ATOM 977 C CA . LYS A 1 118 ? 7.510 7.324 31.165 1.00 77.19 118 LYS A CA 1
ATOM 978 C C . LYS A 1 118 ? 8.626 6.670 31.979 1.00 77.19 118 LYS A C 1
ATOM 980 O O . LYS A 1 118 ? 8.642 6.805 33.202 1.00 77.19 118 LYS A O 1
ATOM 985 N N . ASP A 1 119 ? 9.547 5.962 31.333 1.00 70.62 119 ASP A N 1
ATOM 986 C CA . ASP A 1 119 ? 10.669 5.314 32.006 1.00 70.62 119 ASP A CA 1
ATOM 987 C C . ASP A 1 119 ? 11.832 6.306 32.241 1.00 70.62 119 ASP A C 1
ATOM 989 O O . ASP A 1 119 ? 12.145 7.172 31.421 1.00 70.62 119 ASP A O 1
ATOM 993 N N . ASN A 1 120 ? 12.567 6.137 33.344 1.00 63.06 120 ASN A N 1
ATOM 994 C CA . ASN A 1 120 ? 13.852 6.813 33.564 1.00 63.06 120 ASN A CA 1
ATOM 995 C C . ASN A 1 120 ? 14.908 6.428 32.505 1.00 63.06 120 ASN A C 1
ATOM 997 O O . ASN A 1 120 ? 15.992 7.019 32.476 1.00 63.06 120 ASN A O 1
ATOM 1001 N N . TYR A 1 121 ? 14.605 5.461 31.634 1.00 64.00 121 TYR A N 1
ATOM 1002 C CA . TYR A 1 121 ? 15.386 5.102 30.453 1.00 64.00 121 TYR A CA 1
ATOM 1003 C C . TYR A 1 121 ? 15.744 6.317 29.583 1.00 64.00 121 TYR A C 1
ATOM 1005 O O . TYR A 1 121 ? 16.913 6.484 29.230 1.00 64.00 121 TYR A O 1
ATOM 1013 N N . ALA A 1 122 ? 14.789 7.217 29.311 1.00 59.94 122 ALA A N 1
ATOM 1014 C CA . ALA A 1 122 ? 15.040 8.398 28.481 1.00 59.94 122 ALA A CA 1
ATOM 1015 C C . ALA A 1 122 ? 16.088 9.347 29.089 1.00 59.94 122 ALA A C 1
ATOM 1017 O O . ALA A 1 122 ? 16.948 9.864 28.374 1.00 59.94 122 ALA A O 1
ATOM 1018 N N . LYS A 1 123 ? 16.081 9.500 30.423 1.00 59.91 123 LYS A N 1
ATOM 1019 C CA . LYS A 1 123 ? 17.077 10.295 31.163 1.00 59.91 123 LYS A CA 1
ATOM 1020 C C . LYS A 1 123 ? 18.463 9.645 31.168 1.00 59.91 123 LYS A C 1
ATOM 1022 O O . LYS A 1 123 ? 19.460 10.355 31.145 1.00 59.91 123 LYS A O 1
ATOM 1027 N N . ARG A 1 124 ? 18.539 8.308 31.194 1.00 60.69 124 ARG A N 1
ATOM 1028 C CA . ARG A 1 124 ? 19.811 7.557 31.203 1.00 60.69 124 ARG A CA 1
ATOM 1029 C C . ARG A 1 124 ? 20.523 7.548 29.850 1.00 60.69 124 ARG A C 1
ATOM 1031 O O . ARG A 1 124 ? 21.740 7.424 29.824 1.00 60.69 124 ARG A O 1
ATOM 1038 N N . GLN A 1 125 ? 19.776 7.667 28.756 1.00 65.12 125 GLN A N 1
ATOM 1039 C CA . GLN A 1 125 ? 20.287 7.563 27.383 1.00 65.12 125 GLN A CA 1
ATOM 1040 C C . GLN A 1 125 ? 20.405 8.923 26.669 1.00 65.12 125 GLN A C 1
ATOM 1042 O O . GLN A 1 125 ? 20.612 8.957 25.458 1.00 65.12 125 GLN A O 1
ATOM 1047 N N . SER A 1 126 ? 20.251 10.044 27.388 1.00 65.44 126 SER A N 1
ATOM 1048 C CA . SER A 1 126 ? 20.253 11.402 26.810 1.00 65.44 126 SER A CA 1
ATOM 1049 C C . SER A 1 126 ? 19.285 11.552 25.626 1.00 65.44 126 SER A C 1
ATOM 1051 O O . SER A 1 126 ? 19.583 12.235 24.644 1.00 65.44 126 SER A O 1
ATOM 1053 N N . ILE A 1 127 ? 18.128 10.885 25.693 1.00 68.12 127 ILE A N 1
ATOM 1054 C CA . ILE A 1 127 ? 17.130 10.940 24.623 1.00 68.12 127 ILE A CA 1
ATOM 1055 C C . ILE A 1 127 ? 16.513 12.340 24.600 1.00 68.12 127 ILE A C 1
ATOM 1057 O O . ILE A 1 127 ? 16.128 12.883 25.636 1.00 68.12 127 ILE A O 1
ATOM 1061 N N . ASN A 1 128 ? 16.396 12.924 23.407 1.00 75.69 128 ASN A N 1
ATOM 1062 C CA . ASN A 1 128 ? 15.747 14.215 23.221 1.00 75.69 128 ASN A CA 1
ATOM 1063 C C . ASN A 1 128 ? 14.224 14.070 23.403 1.00 75.69 128 ASN A C 1
ATOM 1065 O O . ASN A 1 128 ? 13.502 13.762 22.454 1.00 75.69 128 ASN A O 1
ATOM 1069 N N . LEU A 1 129 ? 13.751 14.295 24.632 1.00 76.56 129 LEU A N 1
ATOM 1070 C CA . LEU A 1 129 ? 12.333 14.214 24.999 1.00 76.56 129 LEU A CA 1
ATOM 1071 C C . LEU A 1 129 ? 11.450 15.136 24.149 1.00 76.56 129 LEU A C 1
ATOM 1073 O O . LEU A 1 129 ? 10.388 14.712 23.713 1.00 76.56 129 LEU A O 1
ATOM 1077 N N . PHE A 1 130 ? 11.923 16.340 23.819 1.00 77.50 130 PHE A N 1
ATOM 1078 C CA . PHE A 1 130 ? 11.184 17.275 22.966 1.00 77.50 130 PHE A CA 1
ATOM 1079 C C . PHE A 1 130 ? 10.934 16.703 21.559 1.00 77.50 130 PHE A C 1
ATOM 1081 O O . PHE A 1 130 ? 9.848 16.846 20.998 1.00 77.50 130 PHE A O 1
ATOM 1088 N N . SER A 1 131 ? 11.918 15.996 20.989 1.00 77.19 131 SER A N 1
ATOM 1089 C CA . SER A 1 131 ? 11.746 15.306 19.704 1.00 77.19 131 SER A CA 1
ATOM 1090 C C . SER A 1 131 ? 10.723 14.170 19.789 1.00 77.19 131 SER A C 1
ATOM 1092 O O . SER A 1 131 ? 9.956 13.982 18.846 1.00 77.19 131 SER A O 1
ATOM 1094 N N . LEU A 1 132 ? 10.710 13.412 20.890 1.00 79.31 132 LEU A N 1
ATOM 1095 C CA . LEU A 1 132 ? 9.736 12.337 21.100 1.00 79.31 132 LEU A CA 1
ATOM 1096 C C . LEU A 1 132 ? 8.320 12.882 21.296 1.00 79.31 132 LEU A C 1
ATOM 1098 O O . LEU A 1 132 ? 7.383 12.354 20.705 1.00 79.31 132 LEU A O 1
ATOM 1102 N N . GLU A 1 133 ? 8.160 13.958 22.068 1.00 79.94 133 GLU A N 1
ATOM 1103 C CA . GLU A 1 133 ? 6.872 14.632 22.263 1.00 79.94 133 GLU A CA 1
ATOM 1104 C C . GLU A 1 133 ? 6.306 15.142 20.934 1.00 79.94 133 GLU A C 1
ATOM 1106 O O . GLU A 1 133 ? 5.145 14.889 20.618 1.00 79.94 133 GLU A O 1
ATOM 1111 N N . LYS A 1 134 ? 7.138 15.777 20.097 1.00 80.94 134 LYS A N 1
ATOM 1112 C CA . LYS A 1 134 ? 6.719 16.231 18.763 1.00 80.94 134 LYS A CA 1
ATOM 1113 C C . LYS A 1 134 ? 6.270 15.069 17.867 1.00 80.94 134 LYS A C 1
ATOM 1115 O O . LYS A 1 134 ? 5.258 15.184 17.173 1.00 80.94 134 LYS A O 1
ATOM 1120 N N . GLN A 1 135 ? 7.003 13.953 17.875 1.00 81.88 135 GLN A N 1
ATOM 1121 C CA . GLN A 1 135 ? 6.621 12.748 17.128 1.00 81.88 135 GLN A CA 1
ATOM 1122 C C . GLN A 1 135 ? 5.303 12.163 17.641 1.00 81.88 135 GLN A C 1
ATOM 1124 O O . GLN A 1 135 ? 4.436 11.825 16.840 1.00 81.88 135 GLN A O 1
ATOM 1129 N N . LEU A 1 136 ? 5.127 12.092 18.962 1.00 84.56 136 LEU A N 1
ATOM 1130 C CA . LEU A 1 136 ? 3.909 11.589 19.588 1.00 84.56 136 LEU A CA 1
ATOM 1131 C C . LEU A 1 136 ? 2.685 12.417 19.186 1.00 84.56 136 LEU A C 1
ATOM 1133 O O . LEU A 1 136 ? 1.682 11.846 18.767 1.00 84.56 136 LEU A O 1
ATOM 1137 N N . ILE A 1 137 ? 2.789 13.745 19.263 1.00 84.56 137 ILE A N 1
ATOM 1138 C CA . ILE A 1 137 ? 1.731 14.672 18.846 1.00 84.56 137 ILE A CA 1
ATOM 1139 C C . ILE A 1 137 ? 1.385 14.453 17.367 1.00 84.56 137 ILE A C 1
ATOM 1141 O O . ILE A 1 137 ? 0.218 14.294 17.016 1.00 84.56 137 ILE A O 1
ATOM 1145 N N . THR A 1 138 ? 2.399 14.361 16.501 1.00 83.44 138 THR A N 1
ATOM 1146 C CA . THR A 1 138 ? 2.201 14.115 15.062 1.00 83.44 138 THR A CA 1
ATOM 1147 C C . THR A 1 138 ? 1.458 12.797 14.822 1.00 83.44 138 THR A C 1
ATOM 1149 O O . THR A 1 138 ? 0.458 12.771 14.111 1.00 83.44 138 THR A O 1
ATOM 1152 N N . LEU A 1 139 ? 1.885 11.708 15.469 1.00 86.50 139 LEU A N 1
ATOM 1153 C CA . LEU A 1 139 ? 1.249 10.393 15.345 1.00 86.50 139 LEU A CA 1
ATOM 1154 C C . LEU A 1 139 ? -0.190 10.375 15.872 1.00 86.50 139 LEU A C 1
ATOM 1156 O O . LEU A 1 139 ? -1.034 9.676 15.309 1.00 86.50 139 LEU A O 1
ATOM 1160 N N . GLN A 1 140 ? -0.484 11.122 16.939 1.00 88.06 140 GLN A N 1
ATOM 1161 C CA . GLN A 1 140 ? -1.838 11.249 17.478 1.00 88.06 140 GLN A CA 1
ATOM 1162 C C . GLN A 1 140 ? -2.777 11.914 16.466 1.00 88.06 140 GLN A C 1
ATOM 1164 O O . GLN A 1 140 ? -3.838 11.354 16.192 1.00 88.06 140 GLN A O 1
ATOM 1169 N N . TYR A 1 141 ? -2.356 13.013 15.835 1.00 85.88 141 TYR A N 1
ATOM 1170 C CA . TYR A 1 141 ? -3.138 13.668 14.781 1.00 85.88 141 TYR A CA 1
ATOM 1171 C C . TYR A 1 141 ? -3.294 12.797 13.532 1.00 85.88 141 TYR A C 1
ATOM 1173 O O . TYR A 1 141 ? -4.402 12.642 13.015 1.00 85.88 141 TYR A O 1
ATOM 1181 N N . THR A 1 142 ? -2.214 12.156 13.073 1.00 88.56 142 THR A N 1
ATOM 1182 C CA . THR A 1 142 ? -2.277 11.189 11.966 1.00 88.56 142 THR A CA 1
ATOM 1183 C C . THR A 1 142 ? -3.306 10.104 12.271 1.00 88.56 142 THR A C 1
ATOM 1185 O O . THR A 1 142 ? -4.148 9.779 11.434 1.00 88.56 142 THR A O 1
ATOM 1188 N N . ARG A 1 143 ? -3.293 9.572 13.498 1.00 90.69 143 ARG A N 1
ATOM 1189 C CA . ARG A 1 143 ? -4.246 8.561 13.955 1.00 90.69 143 ARG A CA 1
ATOM 1190 C C . ARG A 1 143 ? -5.688 9.074 13.955 1.00 90.69 143 ARG A C 1
ATOM 1192 O O . ARG A 1 143 ? -6.567 8.332 13.528 1.00 90.69 143 ARG A O 1
ATOM 1199 N N . GLU A 1 144 ? -5.944 10.297 14.407 1.00 91.31 144 GLU A N 1
ATOM 1200 C CA . GLU A 1 144 ? -7.282 10.906 14.365 1.00 91.31 144 GLU A CA 1
ATOM 1201 C C . GLU A 1 144 ? -7.807 11.021 12.930 1.00 91.31 144 GLU A C 1
ATOM 1203 O O . GLU A 1 144 ? -8.927 10.584 12.653 1.00 91.31 144 GLU A O 1
ATOM 1208 N N . ASN A 1 145 ? -6.971 11.476 11.988 1.00 92.62 145 ASN A N 1
ATOM 1209 C CA . ASN A 1 145 ? -7.351 11.512 10.575 1.00 92.62 145 ASN A CA 1
ATOM 1210 C C . ASN A 1 145 ? -7.645 10.100 10.036 1.00 92.62 145 ASN A C 1
ATOM 1212 O O . ASN A 1 145 ? -8.664 9.882 9.386 1.00 92.62 145 ASN A O 1
ATOM 1216 N N . LEU A 1 146 ? -6.819 9.099 10.356 1.00 95.19 146 LEU A N 1
ATOM 1217 C CA . LEU A 1 146 ? -7.085 7.711 9.956 1.00 95.19 146 LEU A CA 1
ATOM 1218 C C . LEU A 1 146 ? -8.406 7.181 10.535 1.00 95.19 146 LEU A C 1
ATOM 1220 O O . LEU A 1 146 ? -9.131 6.466 9.841 1.00 95.19 146 LEU A O 1
ATOM 1224 N N . PHE A 1 147 ? -8.756 7.537 11.775 1.00 95.06 147 PHE A N 1
ATOM 1225 C CA . PHE A 1 147 ? -10.048 7.178 12.365 1.00 95.06 147 PHE A CA 1
ATOM 1226 C C . PHE A 1 147 ? -11.223 7.843 11.651 1.00 95.06 147 PHE A C 1
ATOM 1228 O O . PHE A 1 147 ? -12.253 7.190 11.467 1.00 95.06 147 PHE A O 1
ATOM 1235 N N . TYR A 1 148 ? -11.067 9.084 11.187 1.00 95.19 148 TYR A N 1
ATOM 1236 C CA . TYR A 1 148 ? -12.073 9.736 10.353 1.00 95.19 148 TYR A CA 1
ATOM 1237 C C . TYR A 1 148 ? -12.325 8.931 9.067 1.00 95.19 148 TYR A C 1
ATOM 1239 O O . TYR A 1 148 ? -13.459 8.514 8.818 1.00 95.19 148 TYR A O 1
ATOM 1247 N N . TYR A 1 149 ? -11.277 8.585 8.309 1.00 96.88 149 TYR A N 1
ATOM 1248 C CA . TYR A 1 149 ? -11.411 7.757 7.098 1.00 96.88 149 TYR A CA 1
ATOM 1249 C C . TYR A 1 149 ? -11.953 6.353 7.399 1.00 96.88 149 TYR A C 1
ATOM 1251 O O . TYR A 1 149 ? -12.813 5.855 6.669 1.00 96.88 149 TYR A O 1
ATOM 1259 N N . LYS A 1 150 ? -11.518 5.726 8.503 1.00 96.62 150 LYS A N 1
ATOM 1260 C CA . LYS A 1 150 ? -12.071 4.447 8.974 1.00 96.62 150 LYS A CA 1
ATOM 1261 C C . LYS A 1 150 ? -13.578 4.553 9.188 1.00 96.62 150 LYS A C 1
ATOM 1263 O O . LYS A 1 150 ? -14.297 3.652 8.773 1.00 96.62 150 LYS A O 1
ATOM 1268 N N . SER A 1 151 ? -14.052 5.621 9.831 1.00 95.56 151 SER A N 1
ATOM 1269 C CA . SER A 1 151 ? -15.475 5.794 10.144 1.00 95.56 151 SER A CA 1
ATOM 1270 C C . SER A 1 151 ? -16.336 5.932 8.885 1.00 95.56 151 SER A C 1
ATOM 1272 O O . SER A 1 151 ? -17.409 5.335 8.815 1.00 95.56 151 SER A O 1
ATOM 1274 N N . LEU A 1 152 ? -15.836 6.635 7.861 1.00 96.31 152 LEU A N 1
ATOM 1275 C CA . LEU A 1 152 ? -16.497 6.751 6.560 1.00 96.31 152 LEU A CA 1
ATOM 1276 C C . LEU A 1 152 ? -16.576 5.397 5.849 1.00 96.31 152 LEU A C 1
ATOM 1278 O O . LEU A 1 152 ? -17.657 4.982 5.438 1.00 96.31 152 LEU A O 1
ATOM 1282 N N . LEU A 1 153 ? -15.447 4.686 5.755 1.00 97.25 153 LEU A N 1
ATOM 1283 C CA . LEU A 1 153 ? -15.386 3.356 5.143 1.00 97.25 153 LEU A CA 1
ATOM 1284 C C . LEU A 1 153 ? -16.319 2.371 5.852 1.00 97.25 153 LEU A C 1
ATOM 1286 O O . LEU A 1 153 ? -17.090 1.677 5.201 1.00 97.25 153 LEU A O 1
ATOM 1290 N N . GLU A 1 154 ? -16.276 2.328 7.182 1.00 95.81 154 GLU A N 1
ATOM 1291 C CA . GLU A 1 154 ? -17.081 1.411 7.990 1.00 95.81 154 GLU A CA 1
ATOM 1292 C C . GLU A 1 154 ? -18.579 1.692 7.853 1.00 95.81 154 GLU A C 1
ATOM 1294 O O . GLU A 1 154 ? -19.356 0.768 7.620 1.00 95.81 154 GLU A O 1
ATOM 1299 N N . LYS A 1 155 ? -18.984 2.967 7.918 1.00 96.00 155 LYS A N 1
ATOM 1300 C CA . LYS A 1 155 ? -20.374 3.383 7.695 1.00 96.00 155 LYS A CA 1
ATOM 1301 C C . LYS A 1 155 ? -20.869 2.935 6.319 1.00 96.00 155 LYS A C 1
ATOM 1303 O O . LYS A 1 155 ? -21.955 2.365 6.229 1.00 96.00 155 LYS A O 1
ATOM 1308 N N . ASP A 1 156 ? -20.094 3.194 5.271 1.00 96.94 156 ASP A N 1
ATOM 1309 C CA . ASP A 1 156 ? -20.474 2.869 3.896 1.00 96.94 156 ASP A CA 1
ATOM 1310 C C . ASP A 1 156 ? -20.503 1.359 3.646 1.00 96.94 156 ASP A C 1
ATOM 1312 O O . ASP A 1 156 ? -21.383 0.888 2.933 1.00 96.94 156 ASP A O 1
ATOM 1316 N N . ILE A 1 157 ? -19.585 0.592 4.246 1.00 96.69 157 ILE A N 1
ATOM 1317 C CA . ILE A 1 157 ? -19.571 -0.873 4.155 1.00 96.69 157 ILE A CA 1
ATOM 1318 C C . ILE A 1 157 ? -20.796 -1.471 4.859 1.00 96.69 157 ILE A C 1
ATOM 1320 O O . ILE A 1 157 ? -21.436 -2.358 4.304 1.00 96.69 157 ILE A O 1
ATOM 1324 N N . LEU A 1 158 ? -21.148 -0.977 6.052 1.00 94.25 158 LEU A N 1
ATOM 1325 C CA . LEU A 1 158 ? -22.300 -1.470 6.818 1.00 94.25 158 LEU A CA 1
ATOM 1326 C C . LEU A 1 158 ? -23.644 -1.129 6.161 1.00 94.25 158 LEU A C 1
ATOM 1328 O O . LEU A 1 158 ? -24.592 -1.900 6.279 1.00 94.25 158 LEU A O 1
ATOM 1332 N N . LYS A 1 159 ? -23.734 0.028 5.496 1.00 96.31 159 LYS A N 1
ATOM 1333 C CA . LYS A 1 159 ? -24.947 0.487 4.796 1.00 96.31 159 LYS A CA 1
ATOM 1334 C C . LYS A 1 159 ? -25.002 0.087 3.321 1.00 96.31 159 LYS A C 1
ATOM 1336 O O . LYS A 1 159 ? -26.017 0.335 2.683 1.00 96.31 159 LYS A O 1
ATOM 1341 N N . GLU A 1 160 ? -23.918 -0.476 2.794 1.00 95.12 160 GLU A N 1
ATOM 1342 C CA . GLU A 1 160 ? -23.704 -0.731 1.365 1.00 95.12 160 GLU A CA 1
ATOM 1343 C C . GLU A 1 160 ? -23.886 0.520 0.467 1.00 95.12 160 GLU A C 1
ATOM 1345 O O . GLU A 1 160 ? -24.358 0.423 -0.662 1.00 95.12 160 GLU A O 1
ATOM 1350 N N . ASP A 1 161 ? -23.493 1.704 0.960 1.00 94.38 161 ASP A N 1
ATOM 1351 C CA . ASP A 1 161 ? -23.704 3.017 0.305 1.00 94.38 161 ASP A CA 1
ATOM 1352 C C . ASP A 1 161 ? -22.511 3.452 -0.584 1.00 94.38 161 ASP A C 1
ATOM 1354 O O . ASP A 1 161 ? -22.685 4.163 -1.565 1.00 94.38 161 ASP A O 1
ATOM 1358 N N . PHE A 1 162 ? -21.288 2.973 -0.317 1.00 96.25 162 PHE A N 1
ATOM 1359 C CA . PHE A 1 162 ? -20.066 3.168 -1.136 1.00 96.25 162 PHE A CA 1
ATOM 1360 C C . PHE A 1 162 ? -19.927 4.537 -1.864 1.00 96.25 162 PHE A C 1
ATOM 1362 O O . PHE A 1 162 ? -19.533 4.605 -3.042 1.00 96.25 162 PHE A O 1
ATOM 1369 N N . SER A 1 163 ? -20.261 5.635 -1.177 1.00 95.88 163 SER A N 1
ATOM 1370 C CA . SER A 1 163 ? -20.343 6.990 -1.740 1.00 95.88 163 SER A CA 1
ATOM 1371 C C . SER A 1 163 ? -19.409 8.009 -1.073 1.00 95.88 163 SER A C 1
ATOM 1373 O O . SER A 1 163 ? -18.997 8.965 -1.731 1.00 95.88 163 SER A O 1
ATOM 1375 N N . SER A 1 164 ? -19.015 7.797 0.187 1.00 96.38 164 SER A N 1
ATOM 1376 C CA . SER A 1 164 ? -18.174 8.711 0.972 1.00 96.38 164 SER A CA 1
ATOM 1377 C C . SER A 1 164 ? -16.738 8.855 0.448 1.00 96.38 164 SER A C 1
ATOM 1379 O O . SER A 1 164 ? -16.133 9.909 0.622 1.00 96.38 164 SER A O 1
ATOM 1381 N N . ILE A 1 165 ? -16.177 7.821 -0.187 1.00 97.06 165 ILE A N 1
ATOM 1382 C CA . ILE A 1 165 ? -14.820 7.785 -0.746 1.00 97.06 165 ILE A CA 1
ATOM 1383 C C . ILE A 1 165 ? -14.899 7.503 -2.245 1.00 97.06 165 ILE A C 1
ATOM 1385 O O . ILE A 1 165 ? -15.561 6.571 -2.703 1.00 97.06 165 ILE A O 1
ATOM 1389 N N . SER A 1 166 ? -14.192 8.317 -3.023 1.00 97.75 166 SER A N 1
ATOM 1390 C CA . SER A 1 166 ? -14.013 8.103 -4.455 1.00 97.75 166 SER A CA 1
ATOM 1391 C C . SER A 1 166 ? -12.759 7.309 -4.741 1.00 97.75 166 SER A C 1
ATOM 1393 O O . SER A 1 166 ? -11.796 7.356 -3.985 1.00 97.75 166 SER A O 1
ATOM 1395 N N . PHE A 1 167 ? -12.781 6.594 -5.860 1.00 98.00 167 PHE A N 1
ATOM 1396 C CA . PHE A 1 167 ? -11.688 5.732 -6.265 1.00 98.00 167 PHE A CA 1
ATOM 1397 C C . PHE A 1 167 ? -11.275 6.010 -7.703 1.00 98.00 167 PHE A C 1
ATOM 1399 O O . PHE A 1 167 ? -12.117 6.078 -8.602 1.00 98.00 167 PHE A O 1
ATOM 1406 N N . LYS A 1 168 ? -9.966 6.129 -7.926 1.00 98.00 168 LYS A N 1
ATOM 1407 C CA . LYS A 1 168 ? -9.369 5.934 -9.248 1.00 98.00 168 LYS A CA 1
ATOM 1408 C C . LYS A 1 168 ? -8.861 4.502 -9.333 1.00 98.00 168 LYS A C 1
ATOM 1410 O O . LYS A 1 168 ? -8.128 4.046 -8.460 1.00 98.00 168 LYS A O 1
ATOM 1415 N N . TYR A 1 169 ? -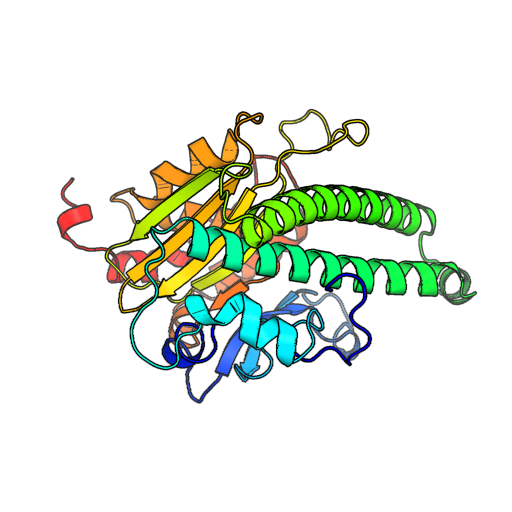9.276 3.818 -10.392 1.00 97.88 169 TYR A N 1
ATOM 1416 C CA . TYR A 1 169 ? -8.886 2.453 -10.721 1.00 97.88 169 TYR A CA 1
ATOM 1417 C C . TYR A 1 169 ? -8.064 2.478 -12.008 1.00 97.88 169 TYR A C 1
ATOM 1419 O O . TYR A 1 169 ? -8.512 3.020 -13.024 1.00 97.88 169 TYR A O 1
ATOM 1427 N N . ILE A 1 170 ? -6.863 1.909 -11.958 1.00 98.00 170 ILE A N 1
ATOM 1428 C CA . ILE A 1 170 ? -6.024 1.657 -13.128 1.00 98.00 170 ILE A CA 1
ATOM 1429 C C . ILE A 1 170 ? -5.706 0.165 -13.165 1.00 98.00 170 ILE A C 1
ATOM 1431 O O . ILE A 1 170 ? -5.320 -0.435 -12.163 1.00 98.00 170 ILE A O 1
ATOM 1435 N N . GLU A 1 171 ? -5.843 -0.407 -14.354 1.00 97.75 171 GLU A N 1
ATOM 1436 C CA . GLU A 1 171 ? -5.396 -1.752 -14.675 1.00 97.75 171 GLU A CA 1
ATOM 1437 C C . GLU A 1 171 ? -4.281 -1.648 -15.715 1.00 97.75 171 GLU A C 1
ATOM 1439 O O . GLU A 1 171 ? -4.500 -1.156 -16.824 1.00 97.75 171 GLU A O 1
ATOM 1444 N N . LEU A 1 172 ? -3.076 -2.077 -15.346 1.00 97.19 172 LEU A N 1
ATOM 1445 C CA . LEU A 1 172 ? -1.959 -2.164 -16.278 1.00 97.19 172 LEU A CA 1
ATOM 1446 C C . LEU A 1 172 ? -2.007 -3.509 -17.013 1.00 97.19 172 LEU A C 1
ATOM 1448 O O . LEU A 1 172 ? -2.248 -4.540 -16.379 1.00 97.19 172 LEU A O 1
ATOM 1452 N N . PRO A 1 173 ? -1.737 -3.537 -18.330 1.00 95.69 173 PRO A N 1
ATOM 1453 C CA . PRO A 1 173 ? -1.861 -4.742 -19.154 1.00 95.69 173 PRO A CA 1
ATOM 1454 C C . PRO A 1 173 ? -0.708 -5.744 -18.960 1.00 95.69 173 PRO A C 1
ATOM 1456 O O . PRO A 1 173 ? -0.543 -6.652 -19.769 1.00 95.69 173 PRO A O 1
ATOM 1459 N N . PHE A 1 174 ? 0.110 -5.560 -17.926 1.00 96.00 174 PHE A N 1
ATOM 1460 C CA . PHE A 1 174 ? 1.240 -6.408 -17.570 1.00 96.00 174 PHE A CA 1
ATOM 1461 C C . PHE A 1 174 ? 1.275 -6.605 -16.055 1.00 96.00 174 PHE A C 1
ATOM 1463 O O . PHE A 1 174 ? 0.773 -5.768 -15.301 1.00 96.00 174 PHE A O 1
ATOM 1470 N N . GLN A 1 175 ? 1.885 -7.702 -15.612 1.00 97.06 175 GLN A N 1
ATOM 1471 C CA . GLN A 1 175 ? 2.089 -7.979 -14.198 1.00 97.06 175 GLN A CA 1
ATOM 1472 C C . GLN A 1 175 ? 3.424 -7.401 -13.737 1.00 97.06 175 GLN A C 1
ATOM 1474 O O . GLN A 1 175 ? 4.488 -7.808 -14.193 1.00 97.06 175 GLN A O 1
ATOM 1479 N N . PHE A 1 176 ? 3.351 -6.468 -12.802 1.00 98.31 176 PHE A N 1
ATOM 1480 C CA . PHE A 1 176 ? 4.466 -5.961 -12.025 1.00 98.31 176 PHE A CA 1
ATOM 1481 C C . PHE A 1 176 ? 4.314 -6.448 -10.584 1.00 98.31 176 PHE A C 1
ATOM 1483 O O . PHE A 1 176 ? 3.352 -6.088 -9.901 1.00 98.31 176 PHE A O 1
ATOM 1490 N N . ASP A 1 177 ? 5.250 -7.290 -10.140 1.00 98.38 177 ASP A N 1
ATOM 1491 C CA . ASP A 1 177 ? 5.195 -8.025 -8.868 1.00 98.38 177 ASP A CA 1
ATOM 1492 C C . ASP A 1 177 ? 5.538 -7.161 -7.641 1.00 98.38 177 ASP A C 1
ATOM 1494 O O . ASP A 1 177 ? 6.334 -7.546 -6.779 1.00 98.38 177 ASP A O 1
ATOM 1498 N N . LEU A 1 178 ? 4.940 -5.975 -7.569 1.00 98.50 178 LEU A N 1
ATOM 1499 C CA . LEU A 1 178 ? 5.050 -5.039 -6.462 1.00 98.50 178 LEU A CA 1
ATOM 1500 C C . LEU A 1 178 ? 3.707 -4.950 -5.732 1.00 98.50 178 LEU A C 1
ATOM 1502 O O . LEU A 1 178 ? 2.670 -4.684 -6.337 1.00 98.50 178 LEU A O 1
ATOM 1506 N N . CYS A 1 179 ? 3.746 -5.127 -4.417 1.00 98.69 179 CYS A N 1
ATOM 1507 C CA . CYS A 1 179 ? 2.622 -4.924 -3.518 1.00 98.69 179 CYS A CA 1
ATOM 1508 C C . CYS A 1 179 ? 2.869 -3.668 -2.678 1.00 98.69 179 CYS A C 1
ATOM 1510 O O . CYS A 1 179 ? 3.868 -3.600 -1.968 1.00 98.69 179 CYS A O 1
ATOM 1512 N N . VAL A 1 180 ? 1.945 -2.712 -2.688 1.00 98.56 180 VAL A N 1
ATOM 1513 C CA . VAL A 1 180 ? 1.952 -1.522 -1.822 1.00 98.56 180 VAL A CA 1
ATOM 1514 C C . VAL A 1 180 ? 0.565 -1.356 -1.234 1.00 98.56 180 VAL A C 1
ATOM 1516 O O . VAL A 1 180 ? -0.405 -1.378 -1.978 1.00 98.56 180 VAL A O 1
ATOM 1519 N N . SER A 1 181 ? 0.448 -1.160 0.076 1.00 97.94 181 SER A N 1
ATOM 1520 C CA . SER A 1 181 ? -0.826 -0.781 0.694 1.00 97.94 181 SER A CA 1
ATOM 1521 C C . SER A 1 181 ? -0.565 0.263 1.763 1.00 97.94 181 SER A C 1
ATOM 1523 O O . SER A 1 181 ? -0.249 -0.114 2.891 1.00 97.94 181 SER A O 1
ATOM 1525 N N . ALA A 1 182 ? -0.748 1.543 1.463 1.00 96.56 182 ALA A N 1
ATOM 1526 C CA . ALA A 1 182 ? -0.471 2.616 2.411 1.00 96.56 182 ALA A CA 1
ATOM 1527 C C . ALA A 1 182 ? -1.442 3.793 2.254 1.00 96.56 182 ALA A C 1
ATOM 1529 O O . ALA A 1 182 ? -1.834 4.126 1.135 1.00 96.56 182 ALA A O 1
ATOM 1530 N N . PRO A 1 183 ? -1.827 4.447 3.359 1.00 96.31 183 PRO A N 1
ATOM 1531 C CA . PRO A 1 183 ? -2.326 5.809 3.299 1.00 96.31 183 PRO A CA 1
ATOM 1532 C C . PRO A 1 183 ? -1.152 6.778 3.087 1.00 96.31 183 PRO A C 1
ATOM 1534 O O . PRO A 1 183 ? -0.166 6.729 3.816 1.00 96.31 183 PRO A O 1
ATOM 1537 N N . ILE A 1 184 ? -1.263 7.653 2.090 1.00 95.00 184 ILE A N 1
ATOM 1538 C CA . ILE A 1 184 ? -0.241 8.633 1.715 1.00 95.00 184 ILE A CA 1
ATOM 1539 C C . ILE A 1 184 ? -0.767 10.045 1.971 1.00 95.00 184 ILE A C 1
ATOM 1541 O O . ILE A 1 184 ? -1.839 10.421 1.488 1.00 95.00 184 ILE A O 1
ATOM 1545 N N . TYR A 1 185 ? 0.016 10.813 2.727 1.00 90.81 185 TYR A N 1
ATOM 1546 C CA . TYR A 1 185 ? -0.202 12.228 3.014 1.00 90.81 185 TYR A CA 1
ATOM 1547 C C . TYR A 1 185 ? 0.695 13.077 2.120 1.00 90.81 185 TYR A C 1
ATOM 1549 O O . TYR A 1 185 ? 1.853 12.718 1.909 1.00 90.81 185 TYR A O 1
ATOM 1557 N N . ILE A 1 186 ? 0.164 14.204 1.647 1.00 88.69 186 ILE A N 1
ATOM 1558 C CA . ILE A 1 186 ? 0.901 15.183 0.849 1.00 88.69 186 ILE A CA 1
ATOM 1559 C C . ILE A 1 186 ? 0.717 16.568 1.474 1.00 88.69 186 ILE A C 1
ATOM 1561 O O . ILE A 1 186 ? -0.401 16.957 1.816 1.00 88.69 186 ILE A O 1
ATOM 1565 N N . ASP A 1 187 ? 1.814 17.301 1.632 1.00 84.38 187 ASP A N 1
ATOM 1566 C CA . ASP A 1 187 ? 1.869 18.666 2.143 1.00 84.38 187 ASP A CA 1
ATOM 1567 C C . ASP A 1 187 ? 2.283 19.629 1.027 1.00 84.38 187 ASP A C 1
ATOM 1569 O O . ASP A 1 187 ? 3.437 19.676 0.615 1.00 84.38 187 ASP A O 1
ATOM 1573 N N . TYR A 1 188 ? 1.343 20.448 0.566 1.00 82.81 188 TYR A N 1
ATOM 1574 C CA . TYR A 1 188 ? 1.572 21.442 -0.488 1.00 82.81 188 TYR A CA 1
ATOM 1575 C C . TYR A 1 188 ? 2.130 22.771 0.061 1.00 82.81 188 TYR A C 1
ATOM 1577 O O . TYR A 1 188 ? 1.730 23.853 -0.368 1.00 82.81 188 TYR A O 1
ATOM 1585 N N . GLY A 1 189 ? 3.009 22.706 1.066 1.00 72.50 189 GLY A N 1
ATOM 1586 C CA . GLY A 1 189 ? 3.683 23.870 1.653 1.00 72.50 189 GLY A CA 1
ATOM 1587 C C . GLY A 1 189 ? 2.858 24.661 2.672 1.00 72.50 189 GLY A C 1
ATOM 1588 O O . GLY A 1 189 ? 3.304 25.709 3.138 1.00 72.50 189 GLY A O 1
ATOM 1589 N N . ASN A 1 190 ? 1.683 24.160 3.063 1.00 62.34 190 ASN A N 1
ATOM 1590 C CA . ASN A 1 190 ? 0.871 24.770 4.123 1.00 62.34 190 ASN A CA 1
ATOM 1591 C C . ASN A 1 190 ? 1.307 24.306 5.522 1.00 62.34 190 ASN A C 1
ATOM 1593 O O . ASN A 1 190 ? 0.754 24.755 6.530 1.00 62.34 190 ASN A O 1
ATOM 1597 N N . GLY A 1 191 ? 2.270 23.380 5.583 1.00 61.66 191 GLY A N 1
ATOM 1598 C CA . GLY A 1 191 ? 2.428 22.508 6.730 1.00 61.66 191 GLY A CA 1
ATOM 1599 C C . GLY A 1 191 ? 1.268 21.515 6.763 1.00 61.66 191 GLY A C 1
ATOM 1600 O O . GLY A 1 191 ? 0.154 21.805 6.312 1.00 61.66 191 GLY A O 1
ATOM 1601 N N . LEU A 1 192 ? 1.480 20.352 7.374 1.00 59.00 192 LEU A N 1
ATOM 1602 C CA . LEU A 1 192 ? 0.370 19.516 7.825 1.00 59.00 192 LEU A CA 1
ATOM 1603 C C . LEU A 1 192 ? -0.528 20.395 8.715 1.00 59.00 192 LEU A C 1
ATOM 1605 O O . LEU A 1 192 ? -0.188 20.704 9.851 1.00 59.00 192 LEU A O 1
ATOM 1609 N N . CYS A 1 193 ? -1.637 20.903 8.175 1.00 50.75 193 CYS A N 1
ATOM 1610 C CA . CYS A 1 193 ? -2.532 21.799 8.897 1.00 50.75 193 CYS A CA 1
ATOM 1611 C C . CYS A 1 193 ? -3.247 20.990 9.981 1.00 50.75 193 CYS A C 1
ATOM 1613 O O . CYS A 1 193 ? -4.290 20.378 9.745 1.00 50.75 193 CYS A O 1
ATOM 1615 N N . PHE A 1 194 ? -2.654 20.963 11.174 1.00 55.44 194 PHE A N 1
ATOM 1616 C CA . PHE A 1 194 ? -3.085 20.198 12.351 1.00 55.44 194 PHE A CA 1
ATOM 1617 C C . PHE A 1 194 ? -4.339 20.773 13.042 1.00 55.44 194 PHE A C 1
ATOM 1619 O O . PHE A 1 194 ? -4.603 20.458 14.195 1.00 55.44 194 PHE A O 1
ATOM 1626 N N . ASN A 1 195 ? -5.099 21.637 12.358 1.00 49.00 195 ASN A N 1
ATOM 1627 C CA . ASN A 1 195 ? -6.236 22.382 12.915 1.00 49.00 195 ASN A CA 1
ATOM 1628 C C . ASN A 1 195 ? -7.514 22.271 12.058 1.00 49.00 195 ASN A C 1
ATOM 1630 O O . ASN A 1 195 ? -8.387 23.132 12.125 1.00 49.00 195 ASN A O 1
ATOM 1634 N N . SER A 1 196 ? -7.606 21.238 11.217 1.00 58.31 196 SER A N 1
ATOM 1635 C CA . SER A 1 196 ? -8.811 20.920 10.441 1.00 58.31 196 SER A CA 1
ATOM 1636 C C . SER A 1 196 ? -9.387 19.582 10.891 1.00 58.31 196 SER A C 1
ATOM 1638 O O . SER A 1 196 ? -8.634 18.686 11.266 1.00 58.31 196 SER A O 1
ATOM 1640 N N . ASP A 1 197 ? -10.710 19.423 10.806 1.00 69.25 197 ASP A N 1
ATOM 1641 C CA . ASP A 1 197 ? -11.404 18.187 11.202 1.00 69.25 197 ASP A CA 1
ATOM 1642 C C . ASP A 1 197 ? -10.953 16.945 10.402 1.00 69.25 197 ASP A C 1
ATOM 1644 O O . ASP A 1 197 ? -11.259 15.814 10.774 1.00 69.25 197 ASP A O 1
ATOM 1648 N N . CYS A 1 198 ? -10.280 17.138 9.259 1.00 83.69 198 CYS A N 1
ATOM 1649 C CA . CYS A 1 198 ? -9.796 16.075 8.382 1.00 83.69 198 CYS A CA 1
ATOM 1650 C C . CYS A 1 198 ? -8.778 16.621 7.366 1.00 83.69 198 CYS A C 1
ATOM 1652 O O . CYS A 1 198 ? -9.012 17.666 6.758 1.00 83.69 198 CYS A O 1
ATOM 1654 N N . GLN A 1 199 ? -7.711 15.859 7.117 1.00 88.38 199 GLN A N 1
ATOM 1655 C CA . GLN A 1 199 ? -6.652 16.158 6.149 1.00 88.38 199 GLN A CA 1
ATOM 1656 C C . GLN A 1 199 ? -6.767 15.313 4.867 1.00 88.38 199 GLN A C 1
ATOM 1658 O O . GLN A 1 199 ? -7.351 14.219 4.870 1.00 88.38 199 GLN A O 1
ATOM 1663 N N . GLU A 1 200 ? -6.188 15.822 3.772 1.00 91.81 200 GLU A N 1
ATOM 1664 C CA . GLU A 1 200 ? -6.049 15.081 2.512 1.00 91.81 200 GLU A CA 1
ATOM 1665 C C . GLU A 1 200 ? -5.256 13.792 2.757 1.00 91.81 200 GLU A C 1
ATOM 1667 O O . GLU A 1 200 ? -4.196 13.800 3.383 1.00 91.81 200 GLU A O 1
ATOM 1672 N N . LEU A 1 201 ? -5.811 12.672 2.299 1.00 93.62 201 LEU A N 1
ATOM 1673 C CA . LEU A 1 201 ? -5.217 11.351 2.428 1.00 93.62 201 LEU A CA 1
ATOM 1674 C C . LEU A 1 201 ? -5.580 10.526 1.199 1.00 93.62 201 LEU A C 1
ATOM 1676 O O . LEU A 1 201 ? -6.760 10.369 0.875 1.00 93.62 201 LEU A O 1
ATOM 1680 N N . ASN A 1 202 ? -4.564 9.949 0.571 1.00 97.06 202 ASN A N 1
ATOM 1681 C CA . ASN A 1 202 ? -4.722 9.039 -0.551 1.00 97.06 202 ASN A CA 1
ATOM 1682 C C . ASN A 1 202 ? -4.502 7.604 -0.068 1.00 97.06 202 ASN A C 1
ATOM 1684 O O . ASN A 1 202 ? -3.409 7.245 0.359 1.00 97.06 202 ASN A O 1
ATOM 1688 N N . ILE A 1 203 ? -5.534 6.765 -0.116 1.00 98.31 203 ILE A N 1
ATOM 1689 C CA . ILE A 1 203 ? -5.435 5.345 0.236 1.00 98.31 203 ILE A CA 1
ATOM 1690 C C . ILE A 1 203 ? -4.967 4.586 -0.999 1.00 98.31 203 ILE A C 1
ATOM 1692 O O . ILE A 1 203 ? -5.757 4.330 -1.910 1.00 98.31 203 ILE A O 1
ATOM 1696 N N . VAL A 1 204 ? -3.684 4.239 -1.033 1.00 98.62 204 VAL A N 1
ATOM 1697 C CA . VAL A 1 204 ? -3.037 3.642 -2.200 1.00 98.62 204 VAL A CA 1
ATOM 1698 C C . VAL A 1 204 ? -2.878 2.143 -2.014 1.00 98.62 204 VAL A C 1
ATOM 1700 O O . VAL A 1 204 ? -2.288 1.683 -1.036 1.00 98.62 204 VAL A O 1
ATOM 1703 N N . ASN A 1 205 ? -3.384 1.385 -2.986 1.00 98.75 205 ASN A N 1
ATOM 1704 C CA . ASN A 1 205 ? -3.163 -0.050 -3.096 1.00 98.75 205 ASN A CA 1
ATOM 1705 C C . ASN A 1 205 ? -2.642 -0.399 -4.492 1.00 98.75 205 ASN A C 1
ATOM 1707 O O . ASN A 1 205 ? -3.300 -0.111 -5.488 1.00 98.75 205 ASN A O 1
ATOM 1711 N N . ILE A 1 206 ? -1.484 -1.048 -4.554 1.00 98.75 206 ILE A N 1
ATOM 1712 C CA . ILE A 1 206 ? -0.866 -1.579 -5.773 1.00 98.75 206 ILE A CA 1
ATOM 1713 C C . ILE A 1 206 ? -0.632 -3.057 -5.550 1.00 98.75 206 ILE A C 1
ATOM 1715 O O . ILE A 1 206 ? -0.082 -3.427 -4.513 1.00 98.75 206 ILE A O 1
ATOM 1719 N N . PHE A 1 207 ? -1.047 -3.898 -6.487 1.00 98.75 207 PHE A N 1
ATOM 1720 C CA . PHE A 1 207 ? -0.770 -5.325 -6.402 1.00 98.75 207 PHE A CA 1
ATOM 1721 C C . PHE A 1 207 ? -0.898 -6.021 -7.764 1.00 98.75 207 PHE A C 1
ATOM 1723 O O . PHE A 1 207 ? -1.709 -5.619 -8.606 1.00 98.75 207 PHE A O 1
ATOM 1730 N N . PRO A 1 208 ? -0.132 -7.097 -7.983 1.00 98.19 208 PRO A N 1
ATOM 1731 C CA . PRO A 1 208 ? -0.313 -7.990 -9.115 1.00 98.19 208 PRO A CA 1
ATOM 1732 C C . PRO A 1 208 ? -1.590 -8.824 -8.938 1.00 98.19 208 PRO A C 1
ATOM 1734 O O . PRO A 1 208 ? -1.902 -9.299 -7.842 1.00 98.19 208 PRO A O 1
ATOM 1737 N N . TYR A 1 209 ? -2.335 -9.019 -10.024 1.00 97.75 209 TYR A N 1
ATOM 1738 C CA . TYR A 1 209 ? -3.560 -9.811 -10.039 1.00 97.75 209 TYR A CA 1
ATOM 1739 C C . TYR A 1 209 ? -3.770 -10.454 -11.416 1.00 97.75 209 TYR A C 1
ATOM 1741 O O . TYR A 1 209 ? -4.030 -9.759 -12.395 1.00 97.75 209 TYR A O 1
ATOM 1749 N N . TYR A 1 210 ? -3.655 -11.785 -11.493 1.00 95.19 210 TYR A N 1
ATOM 1750 C CA . TYR A 1 210 ? -3.909 -12.591 -12.702 1.00 95.19 210 TYR A CA 1
ATOM 1751 C C . TYR A 1 210 ? -3.286 -12.030 -14.001 1.00 95.19 210 TYR A C 1
ATOM 1753 O O . TYR A 1 210 ? -3.981 -11.828 -14.996 1.00 95.19 210 TYR A O 1
ATOM 1761 N N . GLY A 1 211 ? -1.970 -11.787 -14.007 1.00 96.06 211 GLY A N 1
ATOM 1762 C CA . GLY A 1 211 ? -1.243 -11.319 -15.197 1.00 96.06 211 GLY A CA 1
ATOM 1763 C C . GLY A 1 211 ? -1.286 -9.805 -15.426 1.00 96.06 211 GLY A C 1
ATOM 1764 O O . GLY A 1 211 ? -0.723 -9.323 -16.406 1.00 96.06 211 GLY A O 1
ATOM 1765 N N . LYS A 1 212 ? -1.921 -9.055 -14.523 1.00 97.44 212 LYS A N 1
ATOM 1766 C CA . LYS A 1 212 ? -2.056 -7.596 -14.576 1.00 97.44 212 LYS A CA 1
ATOM 1767 C C . LYS A 1 212 ? -1.555 -6.956 -13.285 1.00 97.44 212 LYS A C 1
ATOM 1769 O O . LYS A 1 212 ? -1.379 -7.647 -12.282 1.00 97.44 212 LYS A O 1
ATOM 1774 N N . THR A 1 213 ? -1.401 -5.637 -13.283 1.00 98.56 213 THR A N 1
ATOM 1775 C CA . THR A 1 213 ? -1.201 -4.848 -12.060 1.00 98.56 213 THR A CA 1
ATOM 1776 C C . THR A 1 213 ? -2.397 -3.945 -11.835 1.00 98.56 213 THR A C 1
ATOM 1778 O O . THR A 1 213 ? -2.771 -3.158 -12.704 1.00 98.56 213 THR A O 1
ATOM 1781 N N . ILE A 1 214 ? -2.990 -4.070 -10.654 1.00 98.69 214 ILE A N 1
ATOM 1782 C CA . ILE A 1 214 ? -4.104 -3.248 -10.200 1.00 98.69 214 ILE A CA 1
ATOM 1783 C C . ILE A 1 214 ? -3.549 -2.117 -9.349 1.00 98.69 214 ILE A C 1
ATOM 1785 O O . ILE A 1 214 ? -2.727 -2.347 -8.460 1.00 98.69 214 ILE A O 1
ATOM 1789 N N . ILE A 1 215 ? -4.015 -0.902 -9.620 1.00 98.75 215 ILE A N 1
ATOM 1790 C CA . ILE A 1 215 ? -3.668 0.302 -8.873 1.00 98.75 215 ILE A CA 1
ATOM 1791 C C . ILE A 1 215 ? -4.964 1.000 -8.464 1.00 98.75 215 ILE A C 1
ATOM 1793 O O . ILE A 1 215 ? -5.797 1.341 -9.309 1.00 98.75 215 ILE A O 1
ATOM 1797 N N . LEU A 1 216 ? -5.125 1.214 -7.161 1.00 98.62 216 LEU A N 1
ATOM 1798 C CA . LEU A 1 216 ? -6.273 1.869 -6.549 1.00 98.62 216 LEU A CA 1
ATOM 1799 C C . LEU A 1 216 ? -5.812 3.093 -5.764 1.00 98.62 216 LEU A C 1
ATOM 1801 O O . LEU A 1 216 ? -4.931 2.978 -4.914 1.00 98.62 216 LEU A O 1
ATOM 1805 N N . PHE A 1 217 ? -6.470 4.224 -5.998 1.00 98.38 217 PHE A N 1
ATOM 1806 C CA . PHE A 1 217 ? -6.344 5.430 -5.181 1.00 98.38 217 PHE A CA 1
ATOM 1807 C C . PHE A 1 217 ? -7.712 5.790 -4.614 1.00 98.38 217 PHE A C 1
ATOM 1809 O O . PHE A 1 217 ? -8.595 6.198 -5.368 1.00 98.38 217 PHE A O 1
ATOM 1816 N N . GLY A 1 218 ? -7.896 5.613 -3.307 1.00 98.19 218 GLY A N 1
ATOM 1817 C CA . GLY A 1 218 ? -9.071 6.080 -2.572 1.00 98.19 218 GLY A CA 1
ATOM 1818 C C . GLY A 1 218 ? -8.849 7.485 -2.013 1.00 98.19 218 GLY A C 1
ATOM 1819 O O . GLY A 1 218 ? -7.831 7.718 -1.372 1.00 98.19 218 GLY A O 1
ATOM 1820 N N . TYR A 1 219 ? -9.789 8.404 -2.221 1.00 97.56 219 TYR A N 1
ATOM 1821 C CA . TYR A 1 219 ? -9.662 9.806 -1.811 1.00 97.56 219 TYR A CA 1
ATOM 1822 C C . TYR A 1 219 ? -11.030 10.449 -1.533 1.00 97.56 219 TYR A C 1
ATOM 1824 O O . TYR A 1 219 ? -12.074 9.976 -1.998 1.00 97.56 219 TYR A O 1
ATOM 1832 N N . LEU A 1 220 ? -11.044 11.555 -0.782 1.00 96.19 220 LEU A N 1
ATOM 1833 C CA . LEU A 1 220 ? -12.254 12.361 -0.588 1.00 96.19 220 LEU A CA 1
ATOM 1834 C C . LEU A 1 220 ? -12.348 13.444 -1.665 1.00 96.19 220 LEU A C 1
ATOM 1836 O O . LEU A 1 220 ? -11.417 14.226 -1.845 1.00 96.19 220 LEU A O 1
ATOM 1840 N N . GLN A 1 221 ? -13.507 13.544 -2.324 1.00 93.94 221 GLN A N 1
ATOM 1841 C CA . GLN A 1 221 ? -13.748 14.513 -3.408 1.00 93.94 221 GLN A CA 1
ATOM 1842 C C . GLN A 1 221 ? -13.661 15.979 -2.967 1.00 93.94 221 GLN A C 1
ATOM 1844 O O . GLN A 1 221 ? -13.518 16.859 -3.806 1.00 93.94 221 GLN A O 1
ATOM 1849 N N . LYS A 1 222 ? -13.765 16.251 -1.660 1.00 92.62 222 LYS A N 1
ATOM 1850 C CA . LYS A 1 222 ? -13.627 17.608 -1.113 1.00 92.62 222 LYS A CA 1
ATOM 1851 C C . LYS A 1 222 ? -12.201 18.163 -1.232 1.00 92.62 222 LYS A C 1
ATOM 1853 O O . LYS A 1 222 ? -12.021 19.365 -1.078 1.00 92.62 222 LYS A O 1
ATOM 1858 N N . PHE A 1 223 ? -11.206 17.302 -1.456 1.00 92.19 223 PHE A N 1
ATOM 1859 C CA . PHE A 1 223 ? -9.812 17.698 -1.643 1.00 92.19 223 PHE A CA 1
ATOM 1860 C C . PHE A 1 223 ? -9.455 17.778 -3.129 1.00 92.19 223 PHE A C 1
ATOM 1862 O O . PHE A 1 223 ? -10.047 17.082 -3.955 1.00 92.19 223 PHE A O 1
ATOM 1869 N N . ASN A 1 224 ? -8.470 18.615 -3.463 1.00 88.50 224 ASN A N 1
ATOM 1870 C CA . ASN A 1 224 ? -8.013 18.789 -4.842 1.00 88.50 224 ASN A CA 1
ATOM 1871 C C . ASN A 1 224 ? -7.170 17.594 -5.317 1.00 88.50 224 ASN A C 1
ATOM 1873 O O . ASN A 1 224 ? -7.248 17.235 -6.481 1.00 88.50 224 ASN A O 1
ATOM 1877 N N . ASN A 1 225 ? -6.426 16.934 -4.415 1.00 91.06 225 ASN A N 1
ATOM 1878 C CA . ASN A 1 225 ? -5.606 15.756 -4.726 1.00 91.06 225 ASN A CA 1
ATOM 1879 C C . ASN A 1 225 ? -4.592 15.993 -5.865 1.00 91.06 225 ASN A C 1
ATOM 1881 O O . ASN A 1 225 ? -4.434 15.158 -6.756 1.00 91.06 225 ASN A O 1
ATOM 1885 N N . GLN A 1 226 ? -3.878 17.125 -5.821 1.00 93.44 226 GLN A N 1
ATOM 1886 C CA . GLN A 1 226 ? -2.949 17.550 -6.880 1.00 93.44 226 GLN A CA 1
ATOM 1887 C C . GLN A 1 226 ? -1.863 16.508 -7.180 1.00 93.44 226 GLN A C 1
ATOM 1889 O O . GLN A 1 226 ? -1.588 16.223 -8.344 1.00 93.44 226 GLN A O 1
ATOM 1894 N N . TRP A 1 227 ? -1.279 15.894 -6.147 1.00 94.56 227 TRP A N 1
ATOM 1895 C CA . TRP A 1 227 ? -0.289 14.826 -6.312 1.00 94.56 227 TRP A CA 1
ATOM 1896 C C . TRP A 1 227 ? -0.866 13.607 -7.041 1.00 94.56 227 TRP A C 1
ATOM 1898 O O . TRP A 1 227 ? -0.245 13.088 -7.970 1.00 94.56 227 TRP A O 1
ATOM 1908 N N . MET A 1 228 ? -2.077 13.177 -6.670 1.00 95.38 228 MET A N 1
ATOM 1909 C CA . MET A 1 228 ? -2.751 12.055 -7.326 1.00 95.38 228 MET A CA 1
ATOM 1910 C C . MET A 1 228 ? -2.996 12.370 -8.810 1.00 95.38 228 MET A C 1
ATOM 1912 O O . MET A 1 228 ? -2.705 11.548 -9.681 1.00 95.38 228 MET A O 1
ATOM 1916 N N . ASP A 1 229 ? -3.490 13.569 -9.113 1.00 94.25 229 ASP A N 1
ATOM 1917 C CA . ASP A 1 229 ? -3.730 14.000 -10.491 1.00 94.25 229 ASP A CA 1
ATOM 1918 C C . ASP A 1 229 ? -2.429 14.095 -11.309 1.00 94.25 229 ASP A C 1
ATOM 1920 O O . ASP A 1 229 ? -2.435 13.811 -12.508 1.00 94.25 229 ASP A O 1
ATOM 1924 N N . GLY A 1 230 ? -1.299 14.410 -10.666 1.00 94.81 230 GLY A N 1
ATOM 1925 C CA . GLY A 1 230 ? 0.029 14.405 -11.283 1.00 94.81 230 GLY A CA 1
ATOM 1926 C C . GLY A 1 230 ? 0.621 13.007 -11.508 1.00 94.81 230 GLY A C 1
ATOM 1927 O O . GLY A 1 230 ? 1.285 12.775 -12.522 1.00 94.81 230 GLY A O 1
ATOM 1928 N N . ILE A 1 231 ? 0.385 12.053 -10.600 1.00 95.88 231 ILE A N 1
ATOM 1929 C CA . ILE A 1 231 ? 0.993 10.714 -10.669 1.00 95.88 231 ILE A CA 1
ATOM 1930 C C . ILE A 1 231 ? 0.198 9.731 -11.539 1.00 95.88 231 ILE A C 1
ATOM 1932 O O . ILE A 1 231 ? 0.790 8.896 -12.224 1.00 95.88 231 ILE A O 1
ATOM 1936 N N . LEU A 1 232 ? -1.135 9.832 -11.582 1.00 96.38 232 LEU A N 1
ATOM 1937 C CA . LEU A 1 232 ? -1.981 8.896 -12.337 1.00 96.38 232 LEU A CA 1
ATOM 1938 C C . LEU A 1 232 ? -1.653 8.826 -13.842 1.00 96.38 232 LEU A C 1
ATOM 1940 O O . LEU A 1 232 ? -1.603 7.711 -14.374 1.00 96.38 232 LEU A O 1
ATOM 1944 N N . PRO A 1 233 ? -1.406 9.946 -14.556 1.00 96.19 233 PRO A N 1
ATOM 1945 C CA . PRO A 1 233 ? -1.023 9.899 -15.966 1.00 96.19 233 PRO A CA 1
ATOM 1946 C C . PRO A 1 233 ? 0.303 9.170 -16.203 1.00 96.19 233 PRO A C 1
ATOM 1948 O O . PRO A 1 233 ? 0.454 8.516 -17.236 1.00 96.19 233 PRO A O 1
ATOM 1951 N N . LYS A 1 234 ? 1.242 9.217 -15.244 1.00 96.69 234 LYS A N 1
ATOM 1952 C CA . LYS A 1 234 ? 2.557 8.572 -15.375 1.00 96.69 234 LYS A CA 1
ATOM 1953 C C . LYS A 1 234 ? 2.439 7.054 -15.540 1.00 96.69 234 LYS A C 1
ATOM 1955 O O . LYS A 1 234 ? 3.171 6.479 -16.339 1.00 96.69 234 LYS A O 1
ATOM 1960 N N . PHE A 1 235 ? 1.471 6.409 -14.881 1.00 96.19 235 PHE A N 1
ATOM 1961 C CA . PHE A 1 235 ? 1.223 4.964 -15.023 1.00 96.19 235 PHE A CA 1
ATOM 1962 C C . PHE A 1 235 ? 0.761 4.537 -16.419 1.00 96.19 235 PHE A C 1
ATOM 1964 O O . PHE A 1 235 ? 0.906 3.374 -16.783 1.00 96.19 235 PHE A O 1
ATOM 1971 N N . LYS A 1 236 ? 0.201 5.463 -17.202 1.00 92.06 236 LYS A N 1
ATOM 1972 C CA . LYS A 1 236 ? -0.250 5.216 -18.579 1.00 92.06 236 LYS A CA 1
ATOM 1973 C C . LYS A 1 236 ? 0.778 5.657 -19.619 1.00 92.06 236 LYS A C 1
ATOM 1975 O O . LYS A 1 236 ? 0.485 5.626 -20.810 1.00 92.06 236 LYS A O 1
ATOM 1980 N N . SER A 1 237 ? 1.953 6.106 -19.178 1.00 93.94 237 SER A N 1
ATOM 1981 C CA . SER A 1 237 ? 2.996 6.568 -20.080 1.00 93.94 237 SER A CA 1
ATOM 1982 C C . SER A 1 237 ? 3.542 5.413 -20.923 1.00 93.94 237 SER A C 1
ATOM 1984 O O . SER A 1 237 ? 3.798 4.336 -20.378 1.00 93.94 237 SER A O 1
ATOM 1986 N N . PRO A 1 238 ? 3.811 5.640 -22.220 1.00 92.81 238 PRO A N 1
ATOM 1987 C CA . PRO A 1 238 ? 4.493 4.659 -23.054 1.00 92.81 238 PRO A CA 1
ATOM 1988 C C . PRO A 1 238 ? 5.954 4.424 -22.646 1.00 92.81 238 PRO A C 1
ATOM 1990 O O . PRO A 1 238 ? 6.564 3.428 -23.038 1.00 92.81 238 PRO A O 1
ATOM 1993 N N . TYR A 1 239 ? 6.525 5.330 -21.847 1.00 94.00 239 TYR A N 1
ATOM 1994 C CA . TYR A 1 239 ? 7.939 5.338 -21.516 1.00 94.00 239 TYR A CA 1
ATOM 1995 C C . TYR A 1 239 ? 8.213 4.662 -20.161 1.00 94.00 239 TYR A C 1
ATOM 1997 O O . TYR A 1 239 ? 7.790 5.179 -19.121 1.00 94.00 239 TYR A O 1
ATOM 2005 N N . PRO A 1 240 ? 9.000 3.565 -20.120 1.00 95.06 240 PRO A N 1
ATOM 2006 C CA . PRO A 1 240 ? 9.264 2.822 -18.884 1.00 95.06 240 PRO A CA 1
ATOM 2007 C C . PRO A 1 240 ? 9.875 3.646 -17.752 1.00 95.06 240 PRO A C 1
ATOM 2009 O O . PRO A 1 240 ? 9.605 3.387 -16.585 1.00 95.06 240 PRO A O 1
ATOM 2012 N N . HIS A 1 241 ? 10.676 4.665 -18.072 1.00 95.19 241 HIS A N 1
ATOM 2013 C CA . HIS A 1 241 ? 11.276 5.529 -17.058 1.00 95.19 241 HIS A CA 1
ATOM 2014 C C . HIS A 1 241 ? 10.243 6.419 -16.343 1.00 95.19 241 HIS A C 1
ATOM 2016 O O . HIS A 1 241 ? 10.406 6.691 -15.158 1.00 95.19 241 HIS A O 1
ATOM 2022 N N . ILE A 1 242 ? 9.163 6.825 -17.023 1.00 95.88 242 ILE A N 1
ATOM 2023 C CA . ILE A 1 242 ? 8.077 7.617 -16.421 1.00 95.88 242 ILE A CA 1
ATOM 2024 C C . ILE A 1 242 ? 7.209 6.731 -15.524 1.00 95.88 242 ILE A C 1
ATOM 2026 O O . ILE A 1 242 ? 6.863 7.126 -14.411 1.00 95.88 242 ILE A O 1
ATOM 2030 N N . VAL A 1 243 ? 6.909 5.508 -15.971 1.00 97.12 243 VAL A N 1
ATOM 2031 C CA . VAL A 1 243 ? 6.201 4.515 -15.148 1.00 97.12 243 VAL A CA 1
ATOM 2032 C C . VAL A 1 243 ? 7.044 4.133 -13.923 1.00 97.12 243 VAL A C 1
ATOM 2034 O O . VAL A 1 243 ? 6.514 4.031 -12.819 1.00 97.12 243 VAL A O 1
ATOM 2037 N N . SER A 1 244 ? 8.365 3.991 -14.093 1.00 97.38 244 SER A N 1
ATOM 2038 C CA . SER A 1 244 ? 9.313 3.757 -12.996 1.00 97.38 244 SER A CA 1
ATOM 2039 C C . SER A 1 244 ? 9.263 4.883 -11.960 1.00 97.38 244 SER A C 1
ATOM 2041 O O . SER A 1 244 ? 9.094 4.583 -10.781 1.00 97.38 244 SER A O 1
ATOM 2043 N N . SER A 1 245 ? 9.316 6.155 -12.388 1.00 96.62 245 SER A N 1
ATOM 2044 C CA . SER A 1 245 ? 9.163 7.326 -11.500 1.00 96.62 245 SER A CA 1
ATOM 2045 C C . SER A 1 245 ? 7.880 7.232 -10.669 1.00 96.62 245 SER A C 1
ATOM 2047 O O . SER A 1 245 ? 7.916 7.405 -9.459 1.00 96.62 245 SER A O 1
ATOM 2049 N N . ALA A 1 246 ? 6.751 6.857 -11.280 1.00 97.31 246 ALA A N 1
ATOM 2050 C CA . ALA A 1 246 ? 5.478 6.737 -10.567 1.00 97.31 246 ALA A CA 1
ATOM 2051 C C . ALA A 1 246 ? 5.493 5.666 -9.460 1.00 97.31 246 ALA A C 1
ATOM 2053 O O . ALA A 1 246 ? 4.982 5.893 -8.365 1.00 97.31 246 ALA A O 1
ATOM 2054 N N . PHE A 1 247 ? 6.078 4.493 -9.721 1.00 97.94 247 PHE A N 1
ATOM 2055 C CA . PHE A 1 247 ? 6.214 3.465 -8.686 1.00 97.94 247 PHE A CA 1
ATOM 2056 C C . PHE A 1 247 ? 7.198 3.880 -7.592 1.00 97.94 247 PHE A C 1
ATOM 2058 O O . PHE A 1 247 ? 6.953 3.608 -6.418 1.00 97.94 247 PHE A O 1
ATOM 2065 N N . VAL A 1 248 ? 8.301 4.529 -7.964 1.00 96.31 248 VAL A N 1
ATOM 2066 C CA . VAL A 1 248 ? 9.336 4.966 -7.025 1.00 96.31 248 VAL A CA 1
ATOM 2067 C C . VAL A 1 248 ? 8.829 6.070 -6.094 1.00 96.31 248 VAL A C 1
ATOM 2069 O O . VAL A 1 248 ? 9.032 5.940 -4.888 1.00 96.31 248 VAL A O 1
ATOM 2072 N N . ASP A 1 249 ? 8.117 7.083 -6.600 1.00 95.25 249 ASP A N 1
ATOM 2073 C CA . ASP A 1 249 ? 7.491 8.127 -5.769 1.00 95.25 249 ASP A CA 1
ATOM 2074 C C . ASP A 1 249 ? 6.593 7.503 -4.687 1.00 95.25 249 ASP A C 1
ATOM 2076 O O . ASP A 1 249 ? 6.709 7.815 -3.501 1.00 95.25 249 ASP A O 1
ATOM 2080 N N . ILE A 1 250 ? 5.777 6.511 -5.058 1.00 96.06 250 ILE A N 1
ATOM 2081 C CA . ILE A 1 250 ? 4.924 5.798 -4.100 1.00 96.06 250 ILE A CA 1
ATOM 2082 C C . ILE A 1 250 ? 5.753 5.030 -3.067 1.00 96.06 250 ILE A C 1
ATOM 2084 O O . ILE A 1 250 ? 5.392 5.021 -1.892 1.00 96.06 250 ILE A O 1
ATOM 2088 N N . LEU A 1 251 ? 6.863 4.401 -3.461 1.00 95.25 251 LEU A N 1
ATOM 2089 C CA . LEU A 1 251 ? 7.737 3.699 -2.515 1.00 95.25 251 LEU A CA 1
ATOM 2090 C C . LEU A 1 251 ? 8.456 4.633 -1.546 1.00 95.25 251 LEU A C 1
ATOM 2092 O O . LEU A 1 251 ? 8.714 4.229 -0.411 1.00 95.25 251 LEU A O 1
ATOM 2096 N N . TYR A 1 252 ? 8.741 5.873 -1.943 1.00 92.94 252 TYR A N 1
ATOM 2097 C CA . TYR A 1 252 ? 9.239 6.877 -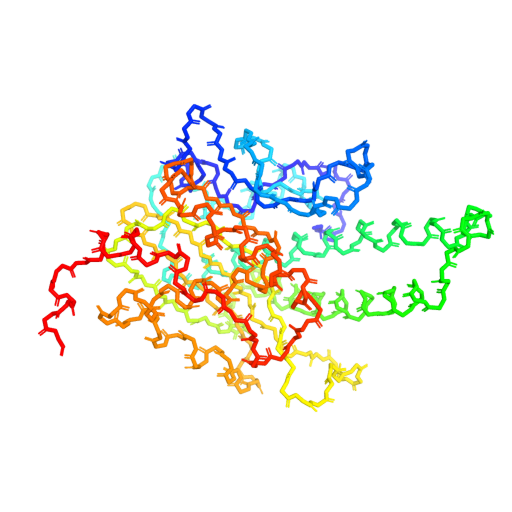1.007 1.00 92.94 252 TYR A CA 1
ATOM 2098 C C . TYR A 1 252 ? 8.215 7.236 0.072 1.00 92.94 252 TYR A C 1
ATOM 2100 O O . TYR A 1 252 ? 8.600 7.515 1.205 1.00 92.94 252 TYR A O 1
ATOM 2108 N N . ARG A 1 253 ? 6.923 7.140 -0.251 1.00 91.88 253 ARG A N 1
ATOM 2109 C CA . ARG A 1 253 ? 5.809 7.531 0.623 1.00 91.88 253 ARG A CA 1
ATOM 2110 C C . ARG A 1 253 ? 5.153 6.364 1.369 1.00 91.88 253 ARG A C 1
ATOM 2112 O O . ARG A 1 253 ? 4.312 6.592 2.235 1.00 91.88 253 ARG A O 1
ATOM 2119 N N . ALA A 1 254 ? 5.494 5.118 1.039 1.00 92.56 254 ALA A N 1
ATOM 2120 C CA . ALA A 1 254 ? 4.816 3.931 1.555 1.00 92.56 254 ALA A CA 1
ATOM 2121 C C . ALA A 1 254 ? 5.782 2.946 2.225 1.00 92.56 254 ALA A C 1
ATOM 2123 O O . ALA A 1 254 ? 6.450 2.158 1.560 1.00 92.56 254 ALA A O 1
ATOM 2124 N N . GLU A 1 255 ? 5.767 2.889 3.558 1.00 87.06 255 GLU A N 1
ATOM 2125 C CA . GLU A 1 255 ? 6.582 1.930 4.323 1.00 87.06 255 GLU A CA 1
ATOM 2126 C C . GLU A 1 255 ? 6.078 0.480 4.233 1.00 87.06 255 GLU A C 1
ATOM 2128 O O . GLU A 1 255 ? 6.805 -0.461 4.539 1.00 87.06 255 GLU A O 1
ATOM 2133 N N . PHE A 1 256 ? 4.828 0.270 3.818 1.00 93.75 256 PHE A N 1
ATOM 2134 C CA . PHE A 1 256 ? 4.218 -1.058 3.782 1.00 93.75 256 PHE A CA 1
ATOM 2135 C C . PHE A 1 256 ? 4.101 -1.580 2.362 1.00 93.75 256 PHE A C 1
ATOM 2137 O O . PHE A 1 256 ? 3.050 -1.516 1.710 1.00 93.75 256 PHE A O 1
ATOM 2144 N N . ASN A 1 257 ? 5.231 -2.089 1.895 1.00 97.19 257 ASN A N 1
ATOM 2145 C CA . ASN A 1 257 ? 5.377 -2.628 0.563 1.00 97.19 257 ASN A CA 1
ATOM 2146 C C . ASN A 1 257 ? 6.197 -3.930 0.574 1.00 97.19 257 ASN A C 1
ATOM 2148 O O . ASN A 1 257 ? 6.958 -4.216 1.504 1.00 97.19 257 ASN A O 1
ATOM 2152 N N . ALA A 1 258 ? 6.015 -4.742 -0.461 1.00 97.94 258 ALA A N 1
ATOM 2153 C CA . ALA A 1 258 ? 6.814 -5.932 -0.713 1.00 97.94 258 ALA A CA 1
ATOM 2154 C C . ALA A 1 258 ? 6.895 -6.211 -2.211 1.00 97.94 258 ALA A C 1
ATOM 2156 O O . ALA A 1 258 ? 6.064 -5.743 -2.984 1.00 97.94 258 ALA A O 1
ATOM 2157 N N . MET A 1 259 ? 7.848 -7.041 -2.607 1.00 98.12 259 MET A N 1
ATOM 2158 C CA . MET A 1 259 ? 8.032 -7.467 -3.989 1.00 98.12 259 MET A CA 1
ATOM 2159 C C . MET A 1 259 ? 8.371 -8.953 -4.087 1.00 98.12 259 MET A C 1
ATOM 2161 O O . MET A 1 259 ? 8.831 -9.568 -3.114 1.00 98.12 259 MET A O 1
ATOM 21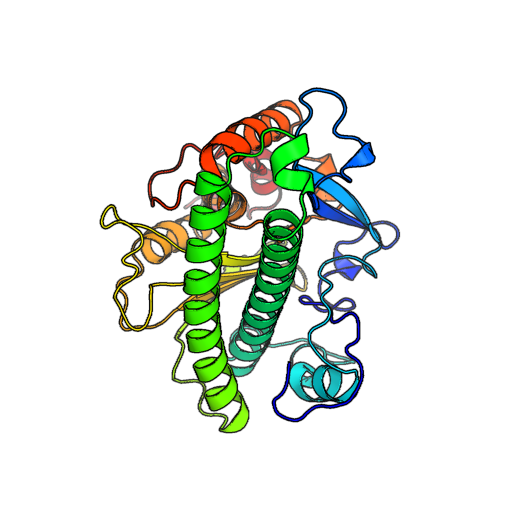65 N N . SER A 1 260 ? 8.149 -9.538 -5.267 1.00 98.56 260 SER A N 1
ATOM 2166 C CA . SER A 1 260 ? 8.598 -10.906 -5.532 1.00 98.56 260 SER A CA 1
ATOM 2167 C C . SER A 1 260 ? 10.121 -11.023 -5.428 1.00 98.56 260 SER A C 1
ATOM 2169 O O . SER A 1 260 ? 10.841 -10.056 -5.693 1.00 98.56 260 SER A O 1
ATOM 2171 N N . PRO A 1 261 ? 10.647 -12.216 -5.100 1.00 98.56 261 PRO A N 1
ATOM 2172 C CA . PRO A 1 261 ? 12.078 -12.484 -5.205 1.00 98.56 261 PRO A CA 1
ATOM 2173 C C . PRO A 1 261 ? 12.625 -12.216 -6.607 1.00 98.56 261 PRO A C 1
ATOM 2175 O O . PRO A 1 261 ? 13.677 -11.606 -6.731 1.00 98.56 261 PRO A O 1
ATOM 2178 N N . SER A 1 262 ? 11.870 -12.555 -7.658 1.00 97.69 262 SER A N 1
ATOM 2179 C CA . SER A 1 262 ? 12.285 -12.271 -9.037 1.00 97.69 262 SER A CA 1
ATOM 2180 C C . SER A 1 262 ? 12.427 -10.772 -9.316 1.00 97.69 262 SER A C 1
ATOM 2182 O O . SER A 1 262 ? 13.402 -10.377 -9.947 1.00 97.69 262 SER A O 1
ATOM 2184 N N . LEU A 1 263 ? 11.483 -9.942 -8.848 1.00 98.31 263 LEU A N 1
ATOM 2185 C CA . LEU A 1 263 ? 11.562 -8.489 -9.010 1.00 98.31 263 LEU A CA 1
ATOM 2186 C C . LEU A 1 263 ? 12.726 -7.908 -8.202 1.00 98.31 263 LEU A C 1
ATOM 2188 O O . LEU A 1 263 ? 13.491 -7.111 -8.727 1.00 98.31 263 LEU A O 1
ATOM 2192 N N . TYR A 1 264 ? 12.894 -8.323 -6.945 1.00 98.00 264 TYR A N 1
ATOM 2193 C CA . TYR A 1 264 ? 13.992 -7.842 -6.103 1.00 98.00 264 TYR A CA 1
ATOM 2194 C C . TYR A 1 264 ? 15.373 -8.195 -6.675 1.00 98.00 264 TYR A C 1
ATOM 2196 O O . TYR A 1 264 ? 16.298 -7.373 -6.666 1.00 98.00 264 TYR A O 1
ATOM 2204 N N . ASP A 1 265 ? 15.523 -9.425 -7.167 1.00 97.00 265 ASP A N 1
ATOM 2205 C CA . ASP A 1 265 ? 16.776 -9.932 -7.720 1.00 97.00 265 ASP A CA 1
ATOM 2206 C C . ASP A 1 265 ? 17.140 -9.242 -9.040 1.00 97.00 265 ASP A C 1
ATOM 2208 O O . ASP A 1 265 ? 18.328 -9.097 -9.324 1.00 97.00 265 ASP A O 1
ATOM 2212 N N . SER A 1 266 ? 16.153 -8.746 -9.797 1.00 96.31 266 SER A N 1
ATOM 2213 C CA . SER A 1 266 ? 16.382 -8.005 -11.044 1.00 96.31 266 SER A CA 1
ATOM 2214 C C . SER A 1 266 ? 16.781 -6.539 -10.841 1.00 96.31 266 SER A C 1
ATOM 2216 O O . SER A 1 266 ? 17.188 -5.891 -11.804 1.00 96.31 266 SER A O 1
ATOM 2218 N N . LEU A 1 267 ? 16.654 -5.989 -9.625 1.00 96.94 267 LEU A N 1
ATOM 2219 C CA . LEU A 1 267 ? 17.020 -4.596 -9.355 1.00 96.94 267 LEU A CA 1
ATOM 2220 C C . LEU A 1 267 ? 18.536 -4.401 -9.376 1.00 96.94 267 LEU A C 1
ATOM 2222 O O . LEU A 1 267 ? 19.279 -5.150 -8.730 1.00 96.94 267 LEU A O 1
ATOM 2226 N N . ASP A 1 268 ? 18.964 -3.318 -10.026 1.00 95.75 268 ASP A N 1
ATOM 2227 C CA . ASP A 1 268 ? 20.326 -2.805 -9.923 1.00 95.75 268 ASP A CA 1
ATOM 2228 C C . ASP A 1 268 ? 20.637 -2.466 -8.456 1.00 95.75 268 ASP A C 1
ATOM 2230 O O . ASP A 1 268 ? 19.899 -1.734 -7.786 1.00 95.75 268 ASP A O 1
ATOM 2234 N N . LYS A 1 269 ? 21.716 -3.048 -7.926 1.00 94.12 269 LYS A N 1
ATOM 2235 C CA . LYS A 1 269 ? 22.042 -2.940 -6.501 1.00 94.12 269 LYS A CA 1
ATOM 2236 C C . LYS A 1 269 ? 22.600 -1.571 -6.132 1.00 94.12 269 LYS A C 1
ATOM 2238 O O . LYS A 1 269 ? 22.395 -1.149 -4.994 1.00 94.12 269 LYS A O 1
ATOM 2243 N N . ASP A 1 270 ? 23.241 -0.867 -7.058 1.00 94.50 270 ASP A N 1
ATOM 2244 C CA . ASP A 1 270 ? 23.720 0.490 -6.815 1.00 94.50 270 ASP A CA 1
ATOM 2245 C C . ASP A 1 270 ? 22.542 1.465 -6.771 1.00 94.50 270 ASP A C 1
ATOM 2247 O O . ASP A 1 270 ? 22.441 2.238 -5.814 1.00 94.50 270 ASP A O 1
ATOM 2251 N N . LEU A 1 271 ? 21.581 1.335 -7.696 1.00 95.50 271 LEU A N 1
ATOM 2252 C CA . LEU A 1 271 ? 20.335 2.112 -7.654 1.00 95.50 271 LEU A CA 1
ATOM 2253 C C . LEU A 1 271 ? 19.497 1.799 -6.410 1.00 95.50 271 LEU A C 1
ATOM 2255 O O . LEU A 1 271 ? 18.939 2.707 -5.802 1.00 95.50 271 LEU A O 1
ATOM 2259 N N . LEU A 1 272 ? 19.421 0.534 -5.986 1.00 94.50 272 LEU A N 1
ATOM 2260 C CA . LEU A 1 272 ? 18.705 0.161 -4.763 1.00 94.50 272 LEU A CA 1
ATOM 2261 C C . LEU A 1 272 ? 19.368 0.753 -3.505 1.00 94.50 272 LEU A C 1
ATOM 2263 O O . LEU A 1 272 ? 18.683 1.225 -2.596 1.00 94.50 272 LEU A O 1
ATOM 2267 N N . ASN A 1 273 ? 20.701 0.760 -3.450 1.00 92.06 273 ASN A N 1
ATOM 2268 C CA . ASN A 1 273 ? 21.444 1.398 -2.364 1.00 92.06 273 ASN A CA 1
ATOM 2269 C C . ASN A 1 273 ? 21.253 2.921 -2.367 1.00 92.06 273 ASN A C 1
ATOM 2271 O O . ASN A 1 273 ? 21.127 3.531 -1.303 1.00 92.06 273 ASN A O 1
ATOM 2275 N N . GLU A 1 274 ? 21.225 3.545 -3.545 1.00 93.25 274 GLU A N 1
ATOM 2276 C CA . GLU A 1 274 ? 20.908 4.963 -3.692 1.00 93.25 274 GLU A CA 1
ATOM 2277 C C . GLU A 1 274 ? 19.476 5.262 -3.237 1.00 93.25 274 GLU A C 1
ATOM 2279 O O . GLU A 1 274 ? 19.276 6.176 -2.436 1.00 93.25 274 GLU A O 1
ATOM 2284 N N . PHE A 1 275 ? 18.507 4.430 -3.634 1.00 93.56 275 PHE A N 1
ATOM 2285 C CA . PHE A 1 275 ? 17.122 4.520 -3.183 1.00 93.56 275 PHE A CA 1
ATOM 2286 C C . PHE A 1 275 ? 17.043 4.547 -1.655 1.00 93.56 275 PHE A C 1
ATOM 2288 O O . PHE A 1 275 ? 16.443 5.469 -1.112 1.00 93.56 275 PHE A O 1
ATOM 2295 N N . PHE A 1 276 ? 17.702 3.622 -0.944 1.00 91.31 276 PHE A N 1
ATOM 2296 C CA . PHE A 1 276 ? 17.686 3.613 0.526 1.00 91.31 276 PHE A CA 1
ATOM 2297 C C . PHE A 1 276 ? 18.334 4.855 1.149 1.00 91.31 276 PHE A C 1
ATOM 2299 O O . PHE A 1 276 ? 17.825 5.392 2.138 1.00 91.31 276 PHE A O 1
ATOM 2306 N N . ARG A 1 277 ? 19.445 5.339 0.577 1.00 89.88 277 ARG A N 1
ATOM 2307 C CA . ARG A 1 277 ? 20.115 6.561 1.053 1.00 89.88 277 ARG A CA 1
ATOM 2308 C C . ARG A 1 277 ? 19.221 7.783 0.901 1.00 89.88 277 ARG A C 1
ATOM 2310 O O . ARG A 1 277 ? 19.175 8.605 1.814 1.00 89.88 277 ARG A O 1
ATOM 2317 N N . THR A 1 278 ? 18.535 7.900 -0.231 1.00 91.56 278 THR A N 1
ATOM 2318 C CA . THR A 1 278 ? 17.583 8.981 -0.494 1.00 91.56 278 THR A CA 1
ATOM 2319 C C . THR A 1 278 ? 16.344 8.823 0.378 1.00 91.56 278 THR A C 1
ATOM 2321 O O . THR A 1 278 ? 15.954 9.770 1.045 1.00 91.56 278 THR A O 1
ATOM 2324 N N . TRP A 1 279 ? 15.814 7.607 0.522 1.00 91.00 279 TRP A N 1
ATOM 2325 C CA . TRP A 1 279 ? 14.624 7.325 1.329 1.00 91.00 279 TRP A CA 1
ATOM 2326 C C . TRP A 1 279 ? 14.825 7.772 2.773 1.00 91.00 279 TRP A C 1
ATOM 2328 O O . TRP A 1 279 ? 13.979 8.437 3.354 1.00 91.00 279 TRP A O 1
ATOM 2338 N N . LYS A 1 280 ? 16.008 7.522 3.336 1.00 87.00 280 LYS A N 1
ATOM 2339 C CA . LYS A 1 280 ? 16.359 7.970 4.687 1.00 87.00 280 LYS A CA 1
ATOM 2340 C C . LYS A 1 280 ? 16.369 9.497 4.854 1.00 87.00 280 LYS A C 1
ATOM 2342 O O . LYS A 1 280 ? 16.151 9.975 5.965 1.00 87.00 280 LYS A O 1
ATOM 2347 N N . LYS A 1 281 ? 16.665 10.253 3.794 1.00 87.88 281 LYS A N 1
ATOM 2348 C CA . LYS A 1 281 ? 16.608 11.725 3.803 1.00 87.88 281 LYS A CA 1
ATOM 2349 C C . LYS A 1 281 ? 15.172 12.222 3.651 1.00 87.88 281 LYS A C 1
ATOM 2351 O O . LYS A 1 281 ? 14.801 13.194 4.297 1.00 87.88 281 LYS A O 1
ATOM 2356 N N . GLU A 1 282 ? 14.390 11.513 2.846 1.00 88.50 282 GLU A N 1
ATOM 2357 C CA . GLU A 1 282 ? 13.063 11.922 2.396 1.00 88.50 282 GLU A CA 1
ATOM 2358 C C . GLU A 1 282 ? 11.905 11.316 3.211 1.00 88.50 282 GLU A C 1
ATOM 2360 O O . GLU A 1 282 ? 10.766 11.715 3.028 1.00 88.50 282 GLU A O 1
ATOM 2365 N N . VAL A 1 283 ? 12.151 10.393 4.149 1.00 82.62 283 VAL A N 1
ATOM 2366 C CA . VAL A 1 283 ? 11.092 9.691 4.913 1.00 82.62 283 VAL A CA 1
ATOM 2367 C C . VAL A 1 283 ? 10.153 10.627 5.690 1.00 82.62 283 VAL A C 1
ATOM 2369 O O . VAL A 1 283 ? 9.003 10.288 5.942 1.00 82.62 283 VAL A O 1
ATOM 2372 N N . ASN A 1 284 ? 10.630 11.816 6.069 1.00 80.44 284 ASN A N 1
ATOM 2373 C CA . ASN A 1 284 ? 9.817 12.845 6.731 1.00 80.44 284 ASN A CA 1
ATOM 2374 C C . ASN A 1 284 ? 9.427 13.990 5.784 1.00 80.44 284 ASN A C 1
ATOM 2376 O O . ASN A 1 284 ? 8.912 15.010 6.246 1.00 80.44 284 ASN A O 1
ATOM 2380 N N . ASN A 1 285 ? 9.732 13.860 4.493 1.00 84.56 285 ASN A N 1
ATOM 2381 C CA . ASN A 1 285 ? 9.338 14.818 3.483 1.00 84.56 285 ASN A CA 1
ATOM 2382 C C . ASN A 1 285 ? 7.952 14.446 2.947 1.00 84.56 285 ASN A C 1
ATOM 2384 O O . ASN A 1 285 ? 7.780 13.459 2.236 1.00 84.56 285 ASN A O 1
ATOM 2388 N N . PHE A 1 286 ? 6.960 15.252 3.313 1.00 83.75 286 PHE A N 1
ATOM 2389 C CA . PHE A 1 286 ? 5.585 15.086 2.856 1.00 83.75 286 PHE A CA 1
ATOM 2390 C C . PHE A 1 286 ? 5.269 15.950 1.632 1.00 83.75 286 PHE A C 1
ATOM 2392 O O . PHE A 1 286 ? 4.137 15.897 1.162 1.00 83.75 286 PHE A O 1
ATOM 2399 N N . SER A 1 287 ? 6.217 16.729 1.099 1.00 85.44 287 SER A N 1
ATOM 2400 C CA . SER A 1 287 ? 5.950 17.565 -0.073 1.00 85.44 287 SER A CA 1
ATOM 2401 C C . SER A 1 287 ? 5.645 16.742 -1.322 1.00 85.44 287 SER A C 1
ATOM 2403 O O . SER A 1 287 ? 5.961 15.553 -1.434 1.00 85.44 287 SER A O 1
ATOM 2405 N N . ASP A 1 288 ? 5.009 17.389 -2.288 1.00 81.75 288 ASP A N 1
ATOM 2406 C CA . ASP A 1 288 ? 4.841 16.874 -3.645 1.00 81.75 288 ASP A CA 1
ATOM 2407 C C . ASP A 1 288 ? 6.152 16.895 -4.457 1.00 81.75 288 ASP A C 1
ATOM 2409 O O . ASP A 1 288 ? 6.267 16.162 -5.437 1.00 81.75 288 ASP A O 1
ATOM 2413 N N . ASP A 1 289 ? 7.154 17.656 -4.011 1.00 83.62 289 ASP A N 1
ATOM 2414 C CA . ASP A 1 289 ? 8.508 17.706 -4.575 1.00 83.62 289 ASP A CA 1
ATOM 2415 C C . ASP A 1 289 ? 9.509 16.897 -3.726 1.00 83.62 289 ASP A C 1
ATOM 2417 O O . ASP A 1 289 ? 9.994 17.375 -2.696 1.00 83.62 289 ASP A O 1
ATOM 2421 N N . MET A 1 290 ? 9.794 15.655 -4.131 1.00 83.12 290 MET A N 1
ATOM 2422 C CA . MET A 1 290 ? 10.773 14.775 -3.478 1.00 83.12 290 MET A CA 1
ATOM 2423 C C . MET A 1 290 ? 11.960 14.499 -4.400 1.00 83.12 290 MET A C 1
ATOM 2425 O O . MET A 1 290 ? 11.804 14.304 -5.607 1.00 83.12 290 MET A O 1
ATOM 2429 N N . GLN A 1 291 ? 13.155 14.384 -3.819 1.00 82.44 291 GLN A N 1
ATOM 2430 C CA . GLN A 1 291 ? 14.286 13.810 -4.545 1.00 82.44 291 GLN A CA 1
ATOM 2431 C C . GLN A 1 291 ? 14.052 12.309 -4.738 1.00 82.44 291 GLN A C 1
ATOM 2433 O O . GLN A 1 291 ? 13.875 11.579 -3.764 1.00 82.44 291 GLN A O 1
ATOM 2438 N N . GLU A 1 292 ? 14.093 11.832 -5.983 1.00 82.25 292 GLU A N 1
ATOM 2439 C CA . GLU A 1 292 ? 13.833 10.426 -6.294 1.00 82.25 292 GLU A CA 1
ATOM 2440 C C . GLU A 1 292 ? 14.892 9.777 -7.191 1.00 82.25 292 GLU A C 1
ATOM 2442 O O . GLU A 1 292 ? 15.371 10.361 -8.162 1.00 82.25 292 GLU A O 1
ATOM 2447 N N . VAL A 1 293 ? 15.199 8.505 -6.910 1.00 87.19 293 VAL A N 1
ATOM 2448 C CA . VAL A 1 293 ? 15.929 7.616 -7.831 1.00 87.19 293 VAL A CA 1
ATOM 2449 C C . VAL A 1 293 ? 14.926 7.010 -8.817 1.00 87.19 293 VAL A C 1
ATOM 2451 O O . VAL A 1 293 ? 14.589 5.825 -8.768 1.00 87.19 293 VAL A O 1
ATOM 2454 N N . SER A 1 294 ? 14.396 7.857 -9.698 1.00 85.69 294 SER A N 1
ATOM 2455 C CA . SER A 1 294 ? 13.219 7.577 -10.537 1.00 85.69 294 SER A CA 1
ATOM 2456 C C . SER A 1 294 ? 13.346 6.349 -11.452 1.00 85.69 294 SER A C 1
ATOM 2458 O O . SER A 1 294 ? 12.342 5.788 -11.888 1.00 85.69 294 SER A O 1
ATOM 2460 N N . HIS A 1 295 ? 14.564 5.880 -11.728 1.00 92.62 295 HIS A N 1
ATOM 2461 C CA . HIS A 1 295 ? 14.847 4.796 -12.672 1.00 92.62 295 HIS A CA 1
ATOM 2462 C C . HIS A 1 295 ? 15.032 3.409 -12.034 1.00 92.62 295 HIS A C 1
ATOM 2464 O O . HIS A 1 295 ? 15.398 2.478 -12.751 1.00 92.62 295 HIS A O 1
ATOM 2470 N N . LEU A 1 296 ? 14.756 3.232 -10.732 1.00 96.44 296 LEU A N 1
ATOM 2471 C CA . LEU A 1 296 ? 14.949 1.953 -10.023 1.00 96.44 296 LEU A CA 1
ATOM 2472 C C . LEU A 1 296 ? 14.316 0.745 -10.740 1.00 96.44 296 LEU A C 1
ATOM 2474 O O . LEU A 1 296 ? 14.893 -0.340 -10.752 1.00 96.44 296 LEU A O 1
ATOM 2478 N N . PHE A 1 297 ? 13.149 0.931 -11.363 1.00 97.56 297 PHE A N 1
ATOM 2479 C CA . PHE A 1 297 ? 12.410 -0.128 -12.055 1.00 97.56 297 PHE A CA 1
ATOM 2480 C C . PHE A 1 297 ? 12.526 -0.073 -13.577 1.00 97.56 297 PHE A C 1
ATOM 2482 O O . PHE A 1 297 ? 11.852 -0.842 -14.263 1.00 97.56 297 PHE A O 1
ATOM 2489 N N . TYR A 1 298 ? 13.363 0.813 -14.124 1.00 95.69 298 TYR A N 1
ATOM 2490 C CA . TYR A 1 298 ? 13.441 1.054 -15.563 1.00 95.69 298 TYR A CA 1
ATOM 2491 C C . TYR A 1 298 ? 13.693 -0.228 -16.363 1.00 95.69 298 TYR A C 1
ATOM 2493 O O . TYR A 1 298 ? 12.944 -0.511 -17.296 1.00 95.69 298 TYR A O 1
ATOM 2501 N N . TYR A 1 299 ? 14.711 -1.012 -15.996 1.00 94.56 299 TYR A N 1
ATOM 2502 C CA . TYR A 1 299 ? 15.077 -2.221 -16.738 1.00 94.56 299 TYR A CA 1
ATOM 2503 C C . TYR A 1 299 ? 13.954 -3.260 -16.724 1.00 94.56 299 TYR A C 1
ATOM 2505 O O . TYR A 1 299 ? 13.535 -3.713 -17.787 1.00 94.56 299 TYR A O 1
ATOM 2513 N N . THR A 1 300 ? 13.398 -3.555 -15.546 1.00 95.50 300 THR A N 1
ATOM 2514 C CA . THR A 1 300 ? 12.280 -4.495 -15.408 1.00 95.50 300 THR A CA 1
ATOM 2515 C C . THR A 1 300 ? 11.057 -4.039 -16.208 1.00 95.50 300 THR A C 1
ATOM 2517 O O . THR A 1 300 ? 10.462 -4.817 -16.950 1.00 95.50 300 THR A O 1
ATOM 2520 N N . LEU A 1 301 ? 10.679 -2.762 -16.106 1.00 96.38 301 LEU A N 1
ATOM 2521 C CA . LEU A 1 301 ? 9.527 -2.226 -16.835 1.00 96.38 301 LEU A CA 1
ATOM 2522 C C . LEU A 1 301 ? 9.768 -2.194 -18.346 1.00 96.38 301 LEU A C 1
ATOM 2524 O O . LEU A 1 301 ? 8.844 -2.434 -19.118 1.00 96.38 301 LEU A O 1
ATOM 2528 N N . ASN A 1 302 ? 11.002 -1.955 -18.790 1.00 94.44 302 ASN A N 1
ATOM 2529 C CA . ASN A 1 302 ? 11.352 -1.980 -20.206 1.00 94.44 302 ASN A CA 1
ATOM 2530 C C . ASN A 1 302 ? 11.151 -3.369 -20.839 1.00 94.44 302 ASN A C 1
ATOM 2532 O O . ASN A 1 302 ? 10.854 -3.441 -22.036 1.00 94.44 302 ASN A O 1
ATOM 2536 N N . GLU A 1 303 ? 11.282 -4.442 -20.059 1.00 94.12 303 GLU A N 1
ATOM 2537 C CA . GLU A 1 303 ? 10.999 -5.815 -20.489 1.00 94.12 303 GLU A CA 1
ATOM 2538 C C . GLU A 1 303 ? 9.507 -6.168 -20.407 1.00 94.12 303 GLU A C 1
ATOM 2540 O O . GLU A 1 303 ? 8.979 -6.795 -21.325 1.00 94.12 303 GLU A O 1
ATOM 2545 N N . LEU A 1 304 ? 8.823 -5.753 -19.335 1.00 94.44 304 LEU A N 1
ATOM 2546 C CA . LEU A 1 304 ? 7.422 -6.109 -19.075 1.00 94.44 304 LEU A CA 1
ATOM 2547 C C . LEU A 1 304 ? 6.412 -5.323 -19.918 1.00 94.44 304 LEU A C 1
ATOM 2549 O O . LEU A 1 304 ? 5.365 -5.859 -20.286 1.00 94.44 304 LEU A O 1
ATOM 2553 N N . MET A 1 305 ? 6.680 -4.043 -20.184 1.00 93.44 305 MET A N 1
ATOM 2554 C CA . MET A 1 305 ? 5.719 -3.172 -20.856 1.00 93.44 305 MET A CA 1
ATOM 2555 C C . MET A 1 305 ? 5.511 -3.597 -22.320 1.00 93.44 305 MET A C 1
ATOM 2557 O O . MET A 1 305 ? 6.492 -3.843 -23.032 1.00 93.44 305 MET A O 1
ATOM 2561 N N . PRO A 1 306 ? 4.254 -3.640 -22.813 1.00 86.94 306 PRO A N 1
ATOM 2562 C CA . PRO A 1 306 ? 3.963 -4.023 -24.189 1.00 86.94 306 PRO A CA 1
ATOM 2563 C C . PRO A 1 306 ? 4.737 -3.173 -25.195 1.00 86.94 306 PRO A C 1
ATOM 2565 O O . PRO A 1 306 ? 4.777 -1.949 -25.086 1.00 86.94 306 PRO A O 1
ATOM 2568 N N . LYS A 1 307 ? 5.299 -3.803 -26.233 1.00 80.81 307 LYS A N 1
ATOM 2569 C CA . LYS A 1 307 ? 5.993 -3.071 -27.308 1.00 80.81 307 LYS A CA 1
ATOM 2570 C C . LYS A 1 307 ? 5.094 -2.030 -27.977 1.00 80.81 307 LYS A C 1
ATOM 2572 O O . LYS A 1 307 ? 5.574 -0.950 -28.273 1.00 80.81 307 LYS A O 1
ATOM 2577 N N . SER A 1 308 ? 3.796 -2.316 -28.096 1.00 72.56 308 SER A N 1
ATOM 2578 C CA . SER A 1 308 ? 2.798 -1.400 -28.660 1.00 72.56 308 SER A CA 1
ATOM 2579 C C . SER A 1 308 ? 2.625 -0.096 -27.880 1.00 72.56 308 SER A C 1
ATOM 2581 O O . SER A 1 308 ? 2.028 0.837 -28.401 1.00 72.56 308 SER A O 1
ATOM 2583 N N . TRP A 1 309 ? 3.108 -0.018 -26.636 1.00 72.25 309 TRP A N 1
ATOM 2584 C CA . TRP A 1 309 ? 3.173 1.247 -25.912 1.00 72.25 309 TRP A CA 1
ATOM 2585 C C . TRP A 1 309 ? 4.349 2.091 -26.401 1.00 72.25 309 TRP A C 1
ATOM 2587 O O . TRP A 1 309 ? 4.213 3.295 -26.492 1.00 72.25 309 TRP A O 1
ATOM 2597 N N . LYS A 1 310 ? 5.471 1.489 -26.803 1.00 58.22 310 LYS A N 1
ATOM 2598 C CA . LYS A 1 310 ? 6.676 2.217 -27.238 1.00 58.22 310 LYS A CA 1
ATOM 2599 C C . LYS A 1 310 ? 6.532 2.900 -28.609 1.00 58.22 310 LYS A C 1
ATOM 2601 O O . LYS A 1 310 ? 7.403 3.688 -28.961 1.00 58.22 310 LYS A O 1
ATOM 2606 N N . ASP A 1 311 ? 5.454 2.604 -29.339 1.00 50.88 311 ASP A N 1
ATOM 2607 C CA . ASP A 1 311 ? 5.164 3.101 -30.693 1.00 50.88 311 ASP A CA 1
ATOM 2608 C C . ASP A 1 311 ? 4.087 4.221 -30.729 1.00 50.88 311 ASP A C 1
ATOM 2610 O O . ASP A 1 311 ? 3.668 4.621 -31.817 1.00 50.88 311 ASP A O 1
ATOM 2614 N N . LEU A 1 312 ? 3.618 4.701 -29.564 1.00 47.38 312 LEU A N 1
ATOM 2615 C CA . LEU A 1 312 ? 2.654 5.810 -29.397 1.00 47.38 312 LEU A CA 1
ATOM 2616 C C . LEU A 1 312 ? 3.355 7.140 -29.092 1.00 47.38 312 LEU A C 1
ATOM 2618 O O . LEU A 1 312 ? 2.870 8.174 -29.603 1.00 47.38 312 LEU A O 1
#

Sequence (312 aa):
MFHDCSNESIGSHVFSRSHILKPISKDLNIYQFNQRPLIFLSNKHDVFCYKLEPIRNAFIFKGFCQKHDNDLFKSIEPHNGFVDWSQKKSQYLLSYRTICREIYANNVVINVIDTISKDNYAKRQSINLFSLEKQLITLQYTRENLFYYKSLLEKDILKEDFSSISFKYIELPFQFDLCVSAPIYIDYGNGLCFNSDCQELNIVNIFPYYGKTIILFGYLQKFNNQWMDGILPKFKSPYPHIVSSAFVDILYRAEFNAMSPSLYDSLDKDLLNEFFRTWKKEVNNFSDDMQEVSHLFYYTLNELMPKSWKDL

Secondary structure (DSSP, 8-state):
--TT--SPPPEEESS-IIIIITTT-BTTEEEEEEEPPGGG-SSS--SEEEEEEETTTTTEEE---HHHHHHHHTTTS-SSS---TTSHHHHHHHHHHHHHHHHHHHHHHHHHHHHHHHSTHHHHTT--HHHHHHHHHHHHHHHHHHHHHHHHHHHHHHHT---SSEEEEEEESS---EEEEEEE--B-SS---TTSS----EEEEEEEETTEEEEEEEE-TTS--HHHHHHGGGGG-SSHHHHHHHHHHHHHH-SSEEE-HHHHHHS-HHHHHHHHHHHHHHTT--BS-----TTTTHHHHHHHS-GGGTT-

Radius of gyration: 19.57 Å; chains: 1; bounding box: 52×46×64 Å

pLDDT: mean 89.11, std 12.36, range [45.09, 98.75]

Organism: NCBI:txid1676614

Foldseek 3Di:
DDPPDPAWFDFFALAACVFFQVVQADVQKWFWWDADPPVPPPPDDFRIDTDIDHSVNARTDRQDHPVCRCVLCCQCHPPDDHHDPVDLSNLLSSLLSLLSRLLRVLVVLLVVLVVCLPDCVCVVVVNPNVVSVVVNLVSVLVNQQSVVSNVQSVVCSVVVPSDQKDKDKDKAQAFFFKWFWHWAFADAPPPPPSPDSHGWIWGWTWTGGDGIIIIMTITGPVDPPVLCVVLVVLCLALALLSVLQSVFVVVLGTSRMIGRPVQVVPWDPVLVVVSSVQSVVCNPPRHSDGDTSSCRCSVVSVVGHDPVSNVD